Protein AF-A0A4Y8D195-F1 (afdb_monomer)

Radius of gyration: 23.07 Å; Cα contacts (8 Å, |Δi|>4): 268; chains: 1; bounding box: 56×77×53 Å

Secondary structure (DSSP, 8-state):
-----------SHHHHHHHHHHHHHHSSSS---HHHHHHHHH--GGGSPP-TTEEEEE-SS-EEEEEEEE--SSS--S-HHHHHHHHHHHTTT--EEEEEEE--SS---HHHHHHHHHHHHHHHHHHTTS--SEEEEEEEESSTT-GGGGGGGGGGGG--SS-EEEEEEETTS---EE--TTSHHHHHHHHHHIIIII---

Foldseek 3Di:
DDDDDDDDDDDPPVVVVVVVVVVVVVPPDQDDPQVLQVVLLPDDCVPAQDFPQWDWDDDPRFIEIEGEFDPQDPDDGRPLVSVLVRLLRCQERHAEYEYEQEHHLDPPDPVSVLVLLVSLLSVLVSNLSHNHSAYEYEYEAQDPVSLVSCLSVLSNVSNPDDHYFYWYDHPPDPDIGTDDPPDPSNVVSVVSNCVSPVDDD

Structure (mmCIF, N/CA/C/O backbone):
data_AF-A0A4Y8D195-F1
#
_entry.id   AF-A0A4Y8D195-F1
#
loop_
_atom_site.group_PDB
_atom_site.id
_atom_site.type_symbol
_atom_site.label_atom_id
_atom_site.label_alt_id
_atom_site.label_comp_id
_atom_site.label_asym_id
_atom_site.label_entity_id
_atom_site.label_seq_id
_atom_site.pdbx_PDB_ins_code
_atom_site.Cartn_x
_ato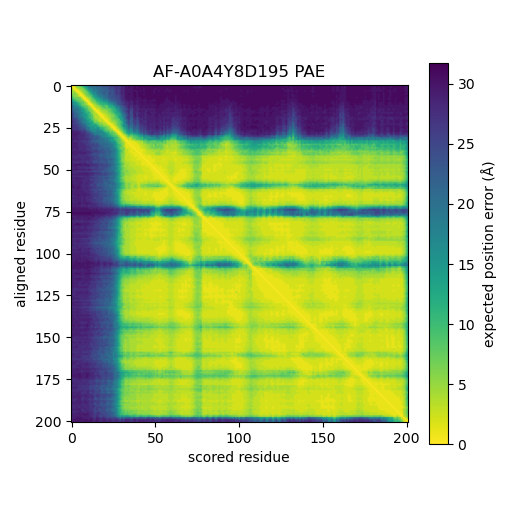m_site.Cartn_y
_atom_site.Cartn_z
_atom_site.occupancy
_atom_site.B_iso_or_equiv
_atom_site.auth_seq_id
_atom_site.auth_comp_id
_atom_site.auth_asym_id
_atom_site.auth_atom_id
_atom_site.pdbx_PDB_model_num
ATOM 1 N N . MET A 1 1 ? 36.005 -60.863 35.275 1.00 41.59 1 MET A N 1
ATOM 2 C CA . MET A 1 1 ? 35.476 -60.444 33.960 1.00 41.59 1 MET A CA 1
ATOM 3 C C . MET A 1 1 ? 34.009 -60.105 34.188 1.00 41.59 1 MET A C 1
ATOM 5 O O . MET A 1 1 ? 33.236 -61.018 34.419 1.00 41.59 1 MET A O 1
ATOM 9 N N . SER A 1 2 ? 33.728 -58.861 34.588 1.00 37.72 2 SER A N 1
ATOM 10 C CA . SER A 1 2 ? 33.242 -57.773 33.708 1.00 37.72 2 SER A CA 1
ATOM 11 C C . SER A 1 2 ? 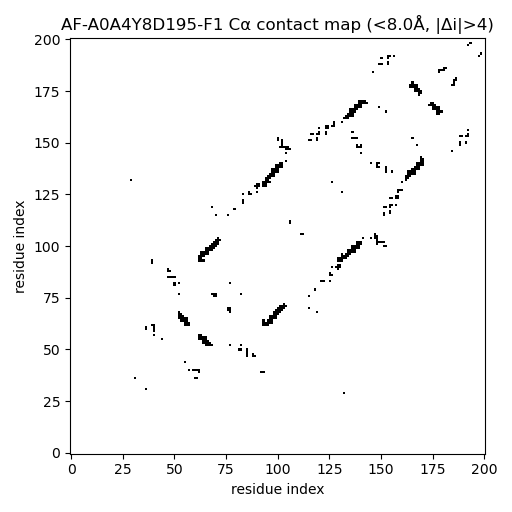31.794 -58.051 33.274 1.00 37.72 2 SER A C 1
ATOM 13 O O . SER A 1 2 ? 31.580 -58.924 32.448 1.00 37.72 2 SER A O 1
ATOM 15 N N . ASP A 1 3 ? 30.787 -57.578 34.010 1.00 33.75 3 ASP A N 1
ATOM 16 C CA . ASP A 1 3 ? 30.185 -56.224 34.022 1.00 33.75 3 ASP A CA 1
ATOM 17 C C . ASP A 1 3 ? 29.316 -55.864 32.796 1.00 33.75 3 ASP A C 1
ATOM 19 O O . ASP A 1 3 ? 29.770 -55.944 31.656 1.00 33.75 3 ASP A O 1
ATOM 23 N N . ARG A 1 4 ? 28.154 -55.264 33.133 1.00 35.88 4 ARG A N 1
ATOM 24 C CA . ARG A 1 4 ? 27.307 -54.248 32.446 1.00 35.88 4 ARG A CA 1
ATOM 25 C C . ARG A 1 4 ? 25.957 -54.760 31.919 1.00 35.88 4 ARG A C 1
ATOM 27 O O . ARG A 1 4 ? 25.892 -55.473 30.932 1.00 35.88 4 ARG A O 1
ATOM 34 N N . ASN A 1 5 ? 24.861 -54.543 32.655 1.00 35.28 5 ASN A N 1
ATOM 35 C CA . ASN A 1 5 ? 24.076 -53.297 32.804 1.00 35.28 5 ASN A CA 1
ATOM 36 C C . ASN A 1 5 ? 23.434 -52.827 31.491 1.00 35.28 5 ASN A C 1
ATOM 38 O O . ASN A 1 5 ? 24.083 -52.149 30.700 1.00 35.28 5 ASN A O 1
ATOM 42 N N . ASN A 1 6 ? 22.137 -53.106 31.329 1.00 34.66 6 ASN A N 1
ATOM 43 C CA . ASN A 1 6 ? 21.263 -52.370 30.418 1.00 34.66 6 ASN A CA 1
ATOM 44 C C . ASN A 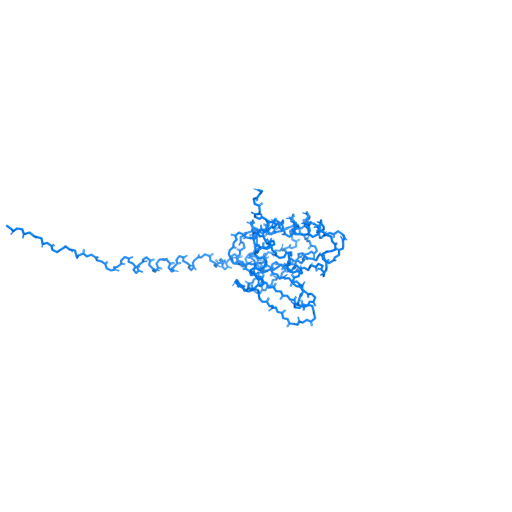1 6 ? 20.361 -51.440 31.265 1.00 34.66 6 ASN A C 1
ATOM 46 O O . ASN A 1 6 ? 19.626 -51.953 32.113 1.00 34.66 6 ASN A O 1
ATOM 50 N N . PRO A 1 7 ? 20.453 -50.105 31.126 1.00 38.91 7 PRO A N 1
ATOM 51 C CA . PRO A 1 7 ? 19.677 -49.147 31.911 1.00 38.91 7 PRO A CA 1
ATOM 52 C C . PRO A 1 7 ? 18.436 -48.626 31.160 1.00 38.91 7 PRO A C 1
ATOM 54 O O . PRO A 1 7 ? 18.472 -48.457 29.948 1.00 38.91 7 PRO A O 1
ATOM 57 N N . GLY A 1 8 ? 17.398 -48.260 31.925 1.00 31.02 8 GLY A N 1
ATOM 58 C CA . GLY A 1 8 ? 16.389 -47.240 31.573 1.00 31.02 8 GLY A CA 1
ATOM 59 C C . GLY A 1 8 ? 15.246 -47.714 30.658 1.00 31.02 8 GLY A C 1
ATOM 60 O O . GLY A 1 8 ? 15.475 -48.153 29.547 1.00 31.02 8 GLY A O 1
ATOM 61 N N . GLY A 1 9 ? 13.960 -47.650 31.010 1.00 38.31 9 GLY A N 1
ATOM 62 C CA . GLY A 1 9 ? 13.309 -46.844 32.038 1.00 38.31 9 GLY A CA 1
ATOM 63 C C . GLY A 1 9 ? 13.243 -45.364 31.649 1.00 38.31 9 GLY A C 1
ATOM 64 O O . GLY A 1 9 ? 14.123 -44.614 32.053 1.00 38.31 9 GLY A O 1
ATOM 65 N N . GLY A 1 10 ? 12.192 -44.936 30.928 1.00 36.38 10 GLY A N 1
ATOM 66 C CA . GLY A 1 10 ? 11.808 -43.515 30.881 1.00 36.38 10 GLY A CA 1
ATOM 67 C C . GLY A 1 10 ? 11.092 -42.988 29.624 1.00 36.38 10 GLY A C 1
ATOM 68 O O . GLY A 1 10 ? 11.751 -42.500 28.724 1.00 36.38 10 GLY A O 1
ATOM 69 N N . ARG A 1 11 ? 9.746 -42.971 29.674 1.00 41.00 11 ARG A N 1
ATOM 70 C CA . ARG A 1 11 ? 8.789 -41.967 29.127 1.00 41.00 11 ARG A CA 1
ATOM 71 C C . ARG A 1 11 ? 8.742 -41.654 27.605 1.00 41.00 11 ARG A C 1
ATOM 73 O O . ARG A 1 11 ? 9.585 -40.913 27.125 1.00 41.00 11 ARG A O 1
ATOM 80 N N . PRO A 1 12 ? 7.615 -41.969 26.924 1.00 43.25 12 PRO A N 1
ATOM 81 C CA . PRO A 1 12 ? 7.172 -41.276 25.703 1.00 43.25 12 PRO A CA 1
ATOM 82 C C . PRO A 1 12 ? 6.263 -40.049 25.965 1.00 43.25 12 PRO A C 1
ATOM 84 O O . PRO A 1 12 ? 5.872 -39.354 25.039 1.00 43.25 12 PRO A O 1
ATOM 87 N N . ILE A 1 13 ? 5.910 -39.748 27.220 1.00 46.84 13 ILE A N 1
ATOM 88 C CA . ILE A 1 13 ? 4.802 -38.815 27.536 1.00 46.84 13 ILE A CA 1
ATOM 89 C C . ILE A 1 13 ? 5.189 -37.324 27.383 1.00 46.84 13 ILE A C 1
ATOM 91 O O . ILE A 1 13 ? 4.319 -36.466 27.260 1.00 46.84 13 ILE A O 1
ATOM 95 N N . GLN A 1 14 ? 6.483 -36.983 27.367 1.00 46.69 14 GLN A N 1
ATOM 96 C CA . GLN A 1 14 ? 6.920 -35.577 27.334 1.00 46.69 14 GLN A CA 1
ATOM 97 C C . GLN A 1 14 ? 6.907 -34.939 25.935 1.00 46.69 14 GLN A C 1
ATOM 99 O O . GLN A 1 14 ? 6.686 -33.734 25.838 1.00 46.69 14 GLN A O 1
ATOM 104 N N . GLU A 1 15 ? 7.088 -35.708 24.858 1.00 45.38 15 GLU A N 1
ATOM 105 C CA . GLU A 1 15 ? 7.112 -35.149 23.494 1.00 45.38 15 GLU A CA 1
ATOM 106 C C . GLU A 1 15 ? 5.705 -34.855 22.955 1.00 45.38 15 GLU A C 1
ATOM 108 O O . GLU A 1 15 ? 5.500 -33.833 22.303 1.00 45.38 15 GLU A O 1
ATOM 113 N N . GLU A 1 16 ? 4.707 -35.671 23.305 1.00 48.62 16 GLU A N 1
ATOM 114 C CA . GLU A 1 16 ? 3.314 -35.451 22.892 1.00 48.62 16 GLU A CA 1
ATOM 115 C C . GLU A 1 16 ? 2.677 -34.237 23.585 1.00 48.62 16 GLU A C 1
ATOM 117 O O . GLU A 1 16 ? 1.952 -33.470 22.950 1.00 48.62 16 GLU A O 1
ATOM 122 N N . GLN A 1 17 ? 2.996 -33.997 24.863 1.00 46.84 17 GLN A N 1
ATOM 123 C CA . GLN A 1 17 ? 2.526 -32.802 25.575 1.00 46.84 17 GLN A CA 1
ATOM 124 C C . GLN A 1 17 ? 3.207 -31.521 25.079 1.00 46.84 17 GLN A C 1
ATOM 126 O O . GLN A 1 17 ? 2.548 -30.485 25.001 1.00 46.84 17 GLN A O 1
ATOM 131 N N . LEU A 1 18 ? 4.486 -31.582 24.687 1.00 46.72 18 LEU A N 1
ATOM 132 C CA . LEU A 1 18 ? 5.189 -30.439 24.099 1.00 46.72 18 LEU A CA 1
ATOM 133 C C . LEU A 1 18 ? 4.682 -30.138 22.678 1.00 46.72 18 LEU A C 1
ATOM 135 O O . LEU A 1 18 ? 4.543 -28.975 22.310 1.00 46.72 18 LEU A O 1
ATOM 139 N N . ALA A 1 19 ? 4.344 -31.165 21.892 1.00 47.53 19 ALA A N 1
ATOM 140 C CA . ALA A 1 19 ? 3.749 -31.003 20.566 1.00 47.53 19 ALA A CA 1
ATOM 141 C C . ALA A 1 19 ? 2.331 -30.406 20.632 1.00 47.53 19 ALA A C 1
ATOM 143 O O . ALA A 1 19 ? 2.007 -29.525 19.837 1.00 47.53 19 ALA A O 1
ATOM 144 N N . GLN A 1 20 ? 1.515 -30.809 21.613 1.00 50.78 20 GLN A N 1
ATOM 145 C CA . GLN A 1 20 ? 0.186 -30.226 21.830 1.00 50.78 20 GLN A CA 1
ATOM 146 C C . GLN A 1 20 ? 0.251 -28.810 22.418 1.00 50.78 20 GLN A C 1
ATOM 148 O O . GLN A 1 20 ? -0.526 -27.956 21.998 1.00 50.78 20 GLN A O 1
ATOM 153 N N . GLN A 1 21 ? 1.205 -28.506 23.310 1.00 46.81 21 GLN A N 1
ATOM 154 C CA . GLN A 1 21 ? 1.444 -27.125 23.750 1.00 46.81 21 GLN A CA 1
ATOM 155 C C . GLN A 1 21 ? 1.949 -26.245 22.607 1.00 46.81 21 GLN A C 1
ATOM 157 O O . GLN A 1 21 ? 1.479 -25.123 22.465 1.00 46.81 21 GLN A O 1
ATOM 162 N N . ASN A 1 22 ? 2.836 -26.747 21.747 1.00 46.66 22 ASN A N 1
ATOM 163 C CA . ASN A 1 22 ? 3.311 -25.989 20.592 1.00 46.66 22 ASN A CA 1
ATOM 164 C C . ASN A 1 22 ? 2.208 -25.786 19.542 1.00 46.66 22 ASN A C 1
ATOM 166 O O . ASN A 1 22 ? 2.155 -24.721 18.938 1.00 46.66 22 ASN A O 1
ATOM 170 N N . GLN A 1 23 ? 1.283 -26.734 19.362 1.00 45.50 23 GLN A N 1
ATOM 171 C CA . GLN A 1 23 ? 0.107 -26.522 18.508 1.00 45.50 23 GLN A CA 1
ATOM 172 C C . GLN A 1 23 ? -0.903 -25.544 19.133 1.00 45.50 23 GLN A C 1
ATOM 174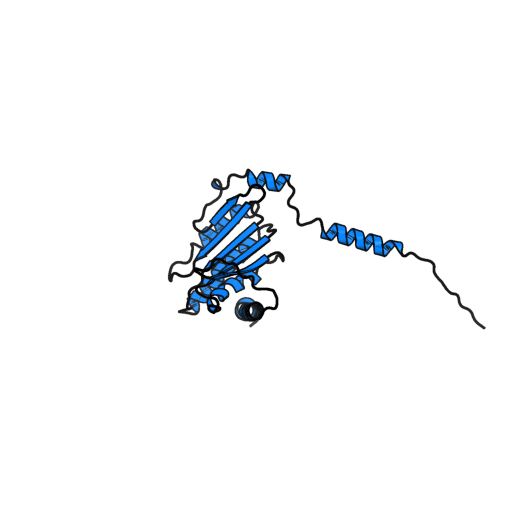 O O . GLN A 1 23 ? -1.429 -24.692 18.418 1.00 45.50 23 GLN A O 1
ATOM 179 N N . LEU A 1 24 ? -1.120 -25.570 20.456 1.00 38.22 24 LEU A N 1
ATOM 180 C CA . LEU A 1 24 ? -1.978 -24.585 21.135 1.00 38.22 24 LEU A CA 1
ATOM 181 C C . LEU A 1 24 ? -1.376 -23.169 21.132 1.00 38.22 24 LEU A C 1
ATOM 183 O O . LEU A 1 24 ? -2.108 -22.193 20.972 1.00 38.22 24 LEU A O 1
ATOM 187 N N . VAL A 1 25 ? -0.052 -23.046 21.274 1.00 38.16 25 VAL A N 1
ATOM 188 C CA . VAL A 1 25 ? 0.675 -21.762 21.265 1.00 38.16 25 VAL A CA 1
ATOM 189 C C . VAL A 1 25 ? 0.780 -21.180 19.849 1.00 38.16 25 VAL A C 1
ATOM 191 O O . VAL A 1 25 ? 0.778 -19.962 19.687 1.00 38.16 25 VAL A O 1
ATOM 194 N N . VAL A 1 26 ? 0.790 -22.014 18.802 1.00 40.44 26 VAL A N 1
ATOM 195 C CA . VAL A 1 26 ? 0.746 -21.537 17.406 1.00 40.44 26 VAL A CA 1
ATOM 196 C C . VAL A 1 26 ? -0.650 -21.023 17.016 1.00 40.44 26 VAL A C 1
ATOM 198 O O . VAL A 1 26 ? -0.754 -20.138 16.168 1.00 40.44 26 VAL A O 1
ATOM 201 N N . HIS A 1 27 ? -1.720 -21.481 17.676 1.00 36.75 27 HIS A N 1
ATOM 202 C CA . HIS A 1 27 ? -3.094 -21.063 17.368 1.00 36.75 27 HIS A CA 1
ATOM 203 C C . HIS A 1 27 ? -3.625 -19.855 18.162 1.00 36.75 27 HIS A C 1
ATOM 205 O O . HIS A 1 27 ? -4.730 -19.399 17.878 1.00 36.75 27 HIS A O 1
ATOM 211 N N . THR A 1 28 ? -2.871 -19.281 19.107 1.00 37.81 28 THR A N 1
ATOM 212 C CA . THR A 1 28 ? -3.414 -18.286 20.062 1.00 37.81 28 THR A CA 1
ATOM 213 C C . THR A 1 28 ? -2.988 -16.822 19.879 1.00 37.81 28 THR A C 1
ATOM 215 O O . THR A 1 28 ? -3.239 -16.025 20.774 1.00 37.81 28 THR A O 1
ATOM 218 N N . SER A 1 29 ? -2.441 -16.396 18.730 1.00 48.47 29 SER A N 1
ATOM 219 C CA . SER A 1 29 ? -2.006 -14.980 18.573 1.00 48.47 29 SER A CA 1
ATOM 220 C C . SER A 1 29 ? -2.562 -14.188 17.378 1.00 48.47 29 SER A C 1
ATOM 222 O O . SER A 1 29 ? -2.191 -13.024 17.189 1.00 48.47 29 SER A O 1
ATOM 224 N N . ASN A 1 30 ? -3.498 -14.741 16.600 1.00 52.06 30 ASN A N 1
ATOM 225 C CA . ASN A 1 30 ? -4.042 -14.052 15.415 1.00 52.06 30 ASN A CA 1
ATOM 226 C C . ASN A 1 30 ? -5.534 -13.704 15.475 1.00 52.06 30 ASN A C 1
ATOM 228 O O . ASN A 1 30 ? -6.034 -13.101 14.532 1.00 52.06 30 ASN A O 1
ATOM 232 N N . VAL A 1 31 ? -6.228 -14.010 16.570 1.00 55.44 31 VAL A N 1
ATOM 233 C CA . VAL A 1 31 ? -7.627 -13.607 16.744 1.00 55.44 31 VAL A CA 1
ATOM 234 C C . VAL A 1 31 ? -7.644 -12.297 17.525 1.00 55.44 31 VAL A C 1
ATOM 236 O O . VAL A 1 31 ? -7.172 -12.245 18.659 1.00 55.44 31 VAL A O 1
ATOM 239 N N . ILE A 1 32 ? -8.116 -11.223 16.893 1.00 63.22 32 ILE A N 1
ATOM 240 C CA . ILE A 1 32 ? -8.523 -10.018 17.621 1.00 63.22 32 ILE A CA 1
ATOM 241 C C . ILE A 1 32 ? -9.731 -10.434 18.459 1.00 63.22 32 ILE A C 1
ATOM 243 O O . ILE A 1 32 ? -10.640 -11.074 17.930 1.00 63.22 32 ILE A O 1
ATOM 247 N N . ASP A 1 33 ? -9.719 -10.132 19.758 1.00 75.50 33 ASP A N 1
ATOM 248 C CA . ASP A 1 33 ? -10.861 -10.416 20.628 1.00 75.50 33 ASP A CA 1
ATOM 249 C C . ASP A 1 33 ? -12.136 -9.846 19.984 1.00 75.50 33 ASP A C 1
ATOM 251 O O . ASP A 1 33 ? -12.129 -8.715 19.493 1.00 75.50 33 ASP A O 1
ATOM 255 N N . ALA A 1 34 ? -13.225 -10.616 19.964 1.00 76.50 34 ALA A N 1
ATOM 256 C CA . ALA A 1 34 ? -14.502 -10.178 19.408 1.00 76.50 34 ALA A CA 1
ATOM 257 C C . ALA A 1 34 ? -14.970 -8.845 20.024 1.00 76.50 34 ALA A C 1
ATOM 259 O O . ALA A 1 34 ? -15.620 -8.047 19.348 1.00 76.50 34 ALA A O 1
ATOM 260 N N . ALA A 1 35 ? -14.596 -8.571 21.280 1.00 77.44 35 ALA A N 1
ATOM 261 C CA . ALA A 1 35 ? -14.826 -7.279 21.918 1.00 77.44 35 ALA A CA 1
ATOM 262 C C . ALA A 1 35 ? -14.057 -6.131 21.236 1.00 77.44 35 ALA A C 1
ATOM 264 O O . ALA A 1 35 ? -14.637 -5.077 20.989 1.00 77.44 35 ALA A O 1
ATOM 265 N N . VAL A 1 36 ? -12.787 -6.351 20.878 1.00 81.31 36 VAL A N 1
ATOM 266 C CA . VAL A 1 36 ? -11.944 -5.364 20.183 1.00 81.31 36 VAL A CA 1
ATOM 267 C C . VAL A 1 36 ? -12.424 -5.155 18.747 1.00 81.31 36 VAL A C 1
ATOM 269 O O . VAL A 1 36 ? -12.491 -4.018 18.296 1.00 81.31 36 VAL A O 1
ATOM 272 N N . VAL A 1 37 ? -12.823 -6.218 18.037 1.00 80.50 37 VAL A N 1
ATOM 273 C CA . VAL A 1 37 ? -13.419 -6.083 16.692 1.00 80.50 37 VAL A CA 1
ATOM 274 C C . VAL A 1 37 ? -14.663 -5.198 16.749 1.00 80.50 37 VAL A C 1
ATOM 276 O O . VAL A 1 37 ? -14.802 -4.273 15.953 1.00 80.50 37 VAL A O 1
ATOM 279 N N . ARG A 1 38 ? -15.540 -5.432 17.729 1.00 82.88 38 ARG A N 1
ATOM 280 C CA . ARG A 1 38 ? -16.758 -4.639 17.901 1.00 82.88 38 ARG A CA 1
ATOM 281 C C . ARG A 1 38 ? -16.469 -3.177 18.248 1.00 82.88 38 ARG A C 1
ATOM 283 O O . ARG A 1 38 ? -17.098 -2.296 17.679 1.00 82.88 38 ARG A O 1
ATOM 290 N N . GLU A 1 39 ? -15.498 -2.916 19.121 1.00 85.88 39 GLU A N 1
ATOM 291 C CA . GLU A 1 39 ? -15.069 -1.550 19.448 1.00 85.88 39 GLU A CA 1
ATOM 292 C C . GLU A 1 39 ? -14.558 -0.800 18.208 1.00 85.88 39 GLU A C 1
ATOM 294 O O . GLU A 1 39 ? -14.917 0.354 17.988 1.00 85.88 39 GLU A O 1
ATOM 299 N N . VAL A 1 40 ? -13.775 -1.467 17.356 1.00 87.56 40 VAL A N 1
ATOM 300 C CA . VAL A 1 40 ? -13.265 -0.887 16.104 1.00 87.56 40 VAL A CA 1
ATOM 301 C C . VAL A 1 40 ? -14.394 -0.643 15.094 1.00 87.56 40 VAL A C 1
ATOM 303 O O . VAL A 1 40 ? -14.400 0.386 14.415 1.00 87.56 40 VAL A O 1
ATOM 306 N N . LEU A 1 41 ? -15.372 -1.550 15.001 1.00 90.31 41 LEU A N 1
ATOM 307 C CA . LEU A 1 41 ? -16.550 -1.383 14.142 1.00 90.31 41 LEU A CA 1
ATOM 308 C C . LEU A 1 41 ? -17.403 -0.181 14.571 1.00 90.31 41 LEU A C 1
ATOM 310 O O . LEU A 1 41 ? -17.825 0.601 13.714 1.00 90.31 41 LEU A O 1
ATOM 314 N N . ASP A 1 42 ? -17.580 0.015 15.877 1.00 91.50 42 ASP A N 1
ATOM 315 C CA . ASP A 1 42 ? -18.346 1.127 16.450 1.00 91.50 42 ASP A CA 1
ATOM 316 C C . ASP A 1 42 ? -17.553 2.454 16.475 1.00 91.50 42 ASP A C 1
ATOM 318 O O . ASP A 1 42 ? -18.135 3.523 16.670 1.00 91.50 42 ASP A O 1
ATOM 322 N N . PHE A 1 43 ? -16.235 2.421 16.236 1.00 93.38 43 PHE A N 1
ATOM 323 C CA . PHE A 1 43 ? -15.376 3.605 16.272 1.00 93.38 43 PHE A CA 1
ATOM 324 C C . PHE A 1 43 ? -15.736 4.628 15.180 1.00 93.38 43 PHE A C 1
ATOM 326 O O . PHE A 1 43 ? -15.831 4.299 13.991 1.00 93.38 43 PHE A O 1
ATOM 333 N N . ASP A 1 44 ? -15.879 5.899 15.558 1.00 94.44 44 ASP A N 1
ATOM 334 C CA . ASP A 1 44 ? -16.112 6.996 14.617 1.00 94.44 44 ASP A CA 1
ATOM 335 C C . ASP A 1 44 ? -14.793 7.519 14.024 1.00 94.44 44 ASP A C 1
ATOM 337 O O . ASP A 1 44 ? -14.116 8.382 14.589 1.00 94.44 44 ASP A O 1
ATOM 341 N N . PHE A 1 45 ? -14.439 7.015 12.838 1.00 94.62 45 PHE A N 1
ATOM 342 C CA . PHE A 1 45 ? -13.222 7.405 12.121 1.00 94.62 45 PHE A CA 1
ATOM 343 C C . PHE A 1 45 ? -13.224 8.857 11.633 1.00 94.62 45 PHE A C 1
ATOM 345 O O . PHE A 1 45 ? -12.150 9.373 11.333 1.00 94.62 45 PHE A O 1
ATOM 352 N N . SER A 1 46 ? -14.375 9.543 11.599 1.00 93.94 46 SER A N 1
ATOM 353 C CA . SER A 1 46 ? -14.431 10.964 11.222 1.00 93.94 46 SER A CA 1
ATOM 354 C C . SER A 1 46 ? -13.746 11.878 12.245 1.00 93.94 46 SER A C 1
ATOM 356 O O . SER A 1 46 ? -13.370 13.005 11.923 1.00 93.94 46 SER A O 1
ATOM 358 N N . THR A 1 47 ? -13.521 11.367 13.460 1.00 95.19 47 THR A N 1
ATOM 359 C CA . THR A 1 47 ? -12.796 12.056 14.534 1.00 95.19 47 THR A CA 1
ATOM 360 C C . THR A 1 47 ? -11.279 12.091 14.323 1.00 95.19 47 THR A C 1
ATOM 362 O O . THR A 1 47 ? -10.593 12.898 14.952 1.00 95.19 47 THR A O 1
ATOM 365 N N . LEU A 1 48 ? -10.743 11.240 13.441 1.00 96.19 48 LEU A N 1
ATOM 366 C CA . LEU A 1 48 ? -9.318 11.183 13.118 1.00 96.19 48 LEU A CA 1
ATOM 367 C C . LEU A 1 48 ? -8.980 12.101 11.943 1.00 96.19 48 LEU A C 1
ATOM 369 O O . LEU A 1 48 ? -9.848 12.485 11.152 1.00 96.19 48 LEU A O 1
ATOM 373 N N . ARG A 1 49 ? -7.694 12.440 11.785 1.00 95.75 49 ARG A N 1
ATOM 374 C CA . ARG A 1 49 ? -7.248 13.221 10.626 1.00 95.75 49 ARG A CA 1
ATOM 375 C C . ARG A 1 49 ? -7.528 12.458 9.332 1.00 95.75 49 ARG A C 1
ATOM 377 O O . ARG A 1 49 ? -7.097 11.319 9.152 1.00 95.75 49 ARG A O 1
ATOM 384 N N . GLN A 1 50 ? -8.237 13.116 8.423 1.00 95.00 50 GLN A N 1
ATOM 385 C CA . GLN A 1 50 ? -8.568 12.581 7.106 1.00 95.00 50 GLN A CA 1
ATOM 386 C C . GLN A 1 50 ? -7.463 12.904 6.099 1.00 95.00 50 GLN A C 1
ATOM 388 O O . GLN A 1 50 ? -6.799 13.940 6.196 1.00 95.00 50 GLN A O 1
ATOM 393 N N . HIS A 1 51 ? -7.288 12.035 5.106 1.00 94.88 51 HIS A N 1
ATOM 394 C CA . HIS A 1 51 ? -6.386 12.277 3.986 1.00 94.88 51 HIS A CA 1
ATOM 395 C C . HIS A 1 51 ? -7.021 11.753 2.688 1.00 94.88 51 HIS A C 1
ATOM 397 O O . HIS A 1 51 ? -7.574 10.660 2.723 1.00 94.88 51 HIS A O 1
ATOM 403 N N . PRO A 1 52 ? -6.916 12.457 1.542 1.00 92.81 52 PRO A N 1
ATOM 404 C CA . PRO A 1 52 ? -7.582 12.049 0.295 1.00 92.81 52 PRO A CA 1
ATOM 405 C C . PRO A 1 52 ? -7.220 10.651 -0.217 1.00 92.81 52 PRO A C 1
ATOM 407 O O . PRO A 1 52 ? -8.013 10.023 -0.899 1.00 92.81 52 PRO A O 1
ATOM 410 N N . VAL A 1 53 ? -6.021 10.172 0.117 1.00 93.81 53 VAL A N 1
ATOM 411 C CA . VAL A 1 53 ? -5.548 8.829 -0.264 1.00 93.81 53 VAL A CA 1
ATOM 412 C C . VAL A 1 53 ? -5.926 7.731 0.732 1.00 93.81 53 VAL A C 1
ATOM 414 O O . VAL A 1 53 ? -5.526 6.588 0.550 1.00 93.81 53 VAL A O 1
ATOM 417 N N . LEU A 1 54 ? -6.596 8.083 1.832 1.00 95.69 54 LEU A N 1
ATOM 418 C CA . LEU A 1 54 ? -7.013 7.146 2.867 1.00 95.69 54 LEU A CA 1
ATOM 419 C C . LEU A 1 54 ? -8.522 6.974 2.805 1.00 95.69 54 LEU A C 1
ATOM 421 O O . LEU A 1 54 ? -9.267 7.946 2.886 1.00 95.69 54 LEU A O 1
ATOM 425 N N . THR A 1 55 ? -8.960 5.726 2.726 1.00 97.25 55 THR A N 1
ATOM 426 C CA . THR A 1 55 ? -10.369 5.356 2.849 1.00 97.25 55 THR A CA 1
ATOM 427 C C . THR A 1 55 ? -10.506 4.276 3.911 1.00 97.25 55 THR A C 1
ATOM 429 O O . THR A 1 55 ? -9.652 3.398 4.022 1.00 97.25 55 THR A O 1
ATOM 432 N N . ILE A 1 56 ? -11.565 4.350 4.715 1.00 97.19 56 ILE A N 1
ATOM 433 C CA . ILE A 1 56 ? -11.915 3.303 5.674 1.00 97.19 56 ILE A CA 1
ATOM 434 C C . ILE A 1 56 ? -13.138 2.569 5.145 1.00 97.19 56 ILE A C 1
ATOM 436 O O . ILE A 1 56 ? -14.201 3.168 4.986 1.00 97.19 56 ILE A O 1
ATOM 440 N N . GLU A 1 57 ? -12.990 1.272 4.912 1.00 95.19 57 GLU A N 1
ATOM 441 C CA . GLU A 1 57 ? -14.094 0.381 4.586 1.00 95.19 57 GLU A CA 1
ATOM 442 C C . GLU A 1 57 ? -14.466 -0.441 5.817 1.00 95.19 57 GLU A C 1
ATOM 444 O O . GLU A 1 57 ? -13.609 -1.050 6.463 1.00 95.19 57 GLU A O 1
ATOM 449 N N . LYS A 1 58 ? -15.759 -0.451 6.144 1.00 92.06 58 LYS A N 1
ATOM 450 C CA . LYS A 1 58 ? -16.324 -1.276 7.212 1.00 92.06 58 LYS A CA 1
ATOM 451 C C . LYS A 1 58 ? -17.211 -2.350 6.597 1.00 92.06 58 LYS A C 1
ATOM 453 O O . LYS A 1 58 ? -18.118 -2.026 5.831 1.00 92.06 58 LYS A O 1
ATOM 458 N N . THR A 1 59 ? -16.962 -3.601 6.955 1.00 86.12 59 THR A N 1
ATOM 459 C CA . THR A 1 59 ? -17.896 -4.718 6.765 1.00 86.12 59 THR A CA 1
ATOM 460 C C . THR A 1 59 ? -18.542 -5.063 8.106 1.00 86.12 59 THR A C 1
ATOM 462 O O . THR A 1 59 ? -18.244 -4.439 9.123 1.00 86.12 59 THR A O 1
ATOM 465 N N . ASP A 1 60 ? -19.427 -6.060 8.129 1.00 81.62 60 ASP A N 1
ATOM 466 C CA . ASP A 1 60 ? -20.080 -6.505 9.368 1.00 81.62 60 ASP A CA 1
ATOM 467 C C . ASP A 1 60 ? -19.087 -7.079 10.401 1.00 81.62 60 ASP A C 1
ATOM 469 O O . ASP A 1 60 ? -19.399 -7.165 11.589 1.00 81.62 60 ASP A O 1
ATOM 473 N N . ASP A 1 61 ? -17.896 -7.482 9.957 1.00 85.75 61 ASP A N 1
ATOM 474 C CA . ASP A 1 61 ? -16.911 -8.234 10.734 1.00 85.75 61 ASP A CA 1
ATOM 475 C C . ASP A 1 61 ? -15.476 -7.686 10.658 1.00 85.75 61 ASP A C 1
ATOM 477 O O . ASP A 1 61 ? -14.600 -8.172 11.377 1.00 85.75 61 ASP A O 1
ATOM 481 N N . ASN A 1 62 ? -15.212 -6.683 9.816 1.00 86.69 62 ASN A N 1
ATOM 482 C CA . ASN A 1 62 ? -13.872 -6.154 9.595 1.00 86.69 62 ASN A CA 1
ATOM 483 C C . ASN A 1 62 ? -13.877 -4.642 9.352 1.00 86.69 62 ASN A C 1
ATOM 485 O O . ASN A 1 62 ? -14.826 -4.061 8.825 1.00 86.69 62 ASN A O 1
ATOM 489 N N . VAL A 1 63 ? -12.754 -4.014 9.686 1.00 93.81 63 VAL A N 1
ATOM 490 C CA . VAL A 1 63 ? -12.439 -2.650 9.269 1.00 93.81 63 VAL A CA 1
ATOM 491 C C . VAL A 1 63 ? -11.108 -2.681 8.542 1.00 93.81 63 VAL A C 1
ATOM 493 O O . VAL A 1 63 ? -10.080 -3.029 9.126 1.00 93.81 63 VAL A O 1
ATOM 496 N N . GLN A 1 64 ? -11.132 -2.301 7.270 1.00 95.69 64 GLN A N 1
ATOM 497 C CA . GLN A 1 64 ? -9.957 -2.251 6.414 1.00 95.69 64 GLN A CA 1
ATOM 498 C C . GLN A 1 64 ? -9.641 -0.800 6.060 1.00 95.69 64 GLN A C 1
ATOM 500 O O . GLN A 1 64 ? -10.502 -0.043 5.613 1.00 95.69 64 GLN A O 1
ATOM 505 N N . MET A 1 65 ? -8.382 -0.412 6.242 1.00 97.81 65 MET A N 1
ATOM 506 C CA . MET A 1 65 ? -7.868 0.835 5.685 1.00 97.81 65 MET A CA 1
ATOM 507 C C . MET A 1 65 ? -7.369 0.589 4.264 1.00 97.81 65 MET A C 1
ATOM 509 O O . MET A 1 65 ? -6.551 -0.300 4.038 1.00 97.81 65 MET A O 1
ATOM 513 N N . ILE A 1 66 ? -7.800 1.424 3.328 1.00 98.06 66 ILE A N 1
ATOM 514 C CA . ILE A 1 66 ? -7.281 1.480 1.965 1.00 98.06 66 ILE A CA 1
ATOM 515 C C . ILE A 1 66 ? -6.383 2.708 1.830 1.00 98.06 66 ILE A C 1
ATOM 517 O O . ILE A 1 66 ? -6.774 3.811 2.215 1.00 98.06 66 ILE A O 1
ATOM 521 N N . ILE A 1 67 ? -5.182 2.504 1.290 1.00 97.56 67 ILE A N 1
ATOM 522 C CA . ILE A 1 67 ? -4.208 3.551 0.974 1.00 97.56 67 ILE A CA 1
ATOM 523 C C . ILE A 1 67 ? -3.972 3.543 -0.535 1.00 97.56 67 ILE A C 1
ATOM 525 O O . ILE A 1 67 ? -3.437 2.566 -1.053 1.00 97.56 67 ILE A O 1
ATOM 529 N N . ASP A 1 68 ? -4.331 4.624 -1.221 1.00 95.94 68 ASP A N 1
ATOM 530 C CA . ASP A 1 68 ? -4.194 4.743 -2.676 1.00 95.94 68 ASP A CA 1
ATOM 531 C C . ASP A 1 68 ? -3.036 5.675 -3.069 1.00 95.94 68 ASP A C 1
ATOM 533 O O . ASP A 1 68 ? -3.108 6.901 -2.954 1.00 95.94 68 ASP A O 1
ATOM 537 N N . LEU A 1 69 ? -1.907 5.090 -3.465 1.00 93.94 69 LEU A N 1
ATOM 538 C CA . LEU A 1 69 ? -0.692 5.826 -3.792 1.00 93.94 69 LEU A CA 1
ATOM 539 C C . LEU A 1 69 ? -0.519 5.965 -5.308 1.00 93.94 69 LEU A C 1
ATOM 541 O O . LEU A 1 69 ? 0.197 5.180 -5.933 1.00 93.94 69 LEU A O 1
ATOM 545 N N . ASP A 1 70 ? -1.104 7.023 -5.866 1.00 91.19 70 ASP A N 1
ATOM 546 C CA . ASP A 1 70 ? -0.915 7.416 -7.264 1.00 91.19 70 ASP A CA 1
ATOM 547 C C . ASP A 1 70 ? 0.390 8.217 -7.460 1.00 91.19 70 ASP A C 1
ATOM 549 O O . ASP A 1 70 ? 0.582 9.316 -6.922 1.00 91.19 70 ASP A O 1
ATOM 553 N N . PHE A 1 71 ? 1.311 7.654 -8.246 1.00 87.75 71 PHE A N 1
ATOM 554 C CA . PHE A 1 71 ? 2.554 8.289 -8.683 1.00 87.75 71 PHE A CA 1
ATOM 555 C C . PHE A 1 71 ? 2.649 8.451 -10.210 1.00 87.75 71 PHE A C 1
ATOM 557 O O . PHE A 1 71 ? 3.755 8.614 -10.742 1.00 87.75 71 PHE A O 1
ATOM 564 N N . THR A 1 72 ? 1.528 8.417 -10.930 1.00 83.44 72 THR A N 1
ATOM 565 C CA . THR A 1 72 ? 1.478 8.617 -12.388 1.00 83.44 72 THR A CA 1
ATOM 566 C C . THR A 1 72 ? 1.887 10.038 -12.785 1.00 83.44 72 THR A C 1
ATOM 568 O O . THR A 1 72 ? 2.583 10.228 -13.786 1.00 83.44 72 THR A O 1
ATOM 571 N N . GLN A 1 73 ? 1.547 11.039 -11.966 1.00 74.06 73 GLN A N 1
ATOM 572 C CA . GLN A 1 73 ? 1.801 12.457 -12.243 1.00 74.06 73 GLN A CA 1
ATOM 573 C C . GLN A 1 73 ? 3.217 12.921 -11.859 1.00 74.06 73 GLN A C 1
ATOM 575 O O . GLN A 1 73 ? 3.834 12.423 -10.912 1.00 74.06 73 GLN A O 1
ATOM 580 N N . ALA A 1 74 ? 3.748 13.897 -12.607 1.00 60.69 74 ALA A N 1
ATOM 581 C CA . ALA A 1 74 ? 5.119 14.403 -12.459 1.00 60.69 74 ALA A CA 1
ATOM 582 C C . ALA A 1 74 ? 5.350 15.229 -11.175 1.00 60.69 74 ALA A C 1
ATOM 584 O O . ALA A 1 74 ? 6.410 15.090 -10.573 1.00 60.69 74 ALA A O 1
ATOM 585 N N . GLU A 1 75 ? 4.373 16.021 -10.714 1.00 61.91 75 GLU A N 1
ATOM 586 C CA . GLU A 1 75 ? 4.418 16.755 -9.437 1.00 61.91 75 GLU A CA 1
ATOM 587 C C . GLU A 1 75 ? 3.013 17.113 -8.899 1.00 61.91 75 GLU A C 1
ATOM 589 O O . GLU A 1 75 ? 2.093 17.287 -9.700 1.00 61.91 75 GLU A O 1
ATOM 594 N N . PRO A 1 76 ? 2.866 17.349 -7.576 1.00 55.28 76 PRO A N 1
ATOM 595 C CA . PRO A 1 76 ? 3.665 16.786 -6.497 1.00 55.28 76 PRO A CA 1
ATOM 596 C C . PRO A 1 76 ? 3.111 15.411 -6.103 1.00 55.28 76 PRO A C 1
ATOM 598 O O . PRO A 1 76 ? 1.924 15.128 -6.242 1.00 55.28 76 PRO A O 1
ATOM 601 N N . ALA A 1 77 ? 3.993 14.568 -5.566 1.00 58.47 77 ALA A N 1
ATOM 602 C CA . ALA A 1 77 ? 3.607 13.329 -4.901 1.00 58.47 77 ALA A CA 1
ATOM 603 C C . ALA A 1 77 ? 2.473 13.578 -3.880 1.00 58.47 77 ALA A C 1
ATOM 605 O O . ALA A 1 77 ? 2.408 14.683 -3.322 1.00 58.47 77 ALA A O 1
ATOM 606 N N . PRO A 1 78 ? 1.632 12.567 -3.575 1.00 61.53 78 PRO A N 1
ATOM 607 C CA . PRO A 1 78 ? 0.641 12.663 -2.505 1.00 61.53 78 PRO A CA 1
ATOM 608 C C . PRO A 1 78 ? 1.303 13.265 -1.271 1.00 61.53 78 PRO A C 1
ATOM 610 O O . PRO A 1 78 ? 2.439 12.893 -0.975 1.00 61.53 78 PRO A O 1
ATOM 613 N N . GLY A 1 79 ? 0.639 14.230 -0.622 1.00 81.75 79 GLY A N 1
ATOM 614 C CA . GLY A 1 79 ? 1.174 15.055 0.465 1.00 81.75 79 GLY A CA 1
ATOM 615 C C . GLY A 1 79 ? 1.743 14.218 1.608 1.00 81.75 79 GLY A C 1
ATOM 616 O O . GLY A 1 79 ? 1.108 14.047 2.643 1.00 81.75 79 GLY A O 1
ATOM 617 N N . ILE A 1 80 ? 2.956 13.695 1.421 1.00 89.38 80 ILE A N 1
ATOM 618 C CA . ILE A 1 80 ? 3.413 12.496 2.122 1.00 89.38 80 ILE A CA 1
ATOM 619 C C . ILE A 1 80 ? 3.544 12.783 3.609 1.00 89.38 80 ILE A C 1
ATOM 621 O O . ILE A 1 80 ? 3.131 11.978 4.427 1.00 89.38 80 ILE A O 1
ATOM 625 N N . GLY A 1 81 ? 4.004 13.980 3.979 1.00 91.69 81 GLY A N 1
ATOM 626 C CA . GLY A 1 81 ? 4.052 14.409 5.374 1.00 91.69 81 GLY A CA 1
ATOM 627 C C . GLY A 1 81 ? 2.677 14.407 6.049 1.00 91.69 81 GLY A C 1
ATOM 628 O O . GLY A 1 81 ? 2.558 13.907 7.166 1.00 91.69 81 GLY A O 1
ATOM 629 N N . ALA A 1 82 ? 1.642 14.909 5.368 1.00 93.31 82 ALA A N 1
ATOM 630 C CA . ALA A 1 82 ? 0.271 14.905 5.877 1.00 93.31 82 ALA A CA 1
ATOM 631 C C . ALA A 1 82 ? -0.304 13.482 5.938 1.00 93.31 82 ALA A C 1
ATOM 633 O O . ALA A 1 82 ? -0.944 13.131 6.926 1.00 93.31 82 ALA A O 1
ATOM 634 N N . LEU A 1 83 ? -0.007 12.638 4.943 1.00 95.31 83 LEU A N 1
ATOM 635 C CA . LEU A 1 83 ? -0.380 11.223 4.946 1.00 95.31 83 LEU A CA 1
ATOM 636 C C . LEU A 1 83 ? 0.235 10.472 6.132 1.00 95.31 83 LEU A C 1
ATOM 638 O O . LEU A 1 83 ? -0.479 9.810 6.875 1.00 95.31 83 LEU A O 1
ATOM 642 N N . LEU A 1 84 ? 1.551 10.582 6.338 1.00 95.75 84 LEU A N 1
ATOM 643 C CA . LEU A 1 84 ? 2.243 9.897 7.436 1.00 95.75 84 LEU A CA 1
ATOM 644 C C . LEU A 1 84 ? 1.700 10.345 8.797 1.00 95.75 84 LEU A C 1
ATOM 646 O O . LEU A 1 84 ? 1.554 9.534 9.707 1.00 95.75 84 LEU A O 1
ATOM 650 N N . GLN A 1 85 ? 1.384 11.633 8.924 1.00 95.19 85 GLN A N 1
ATOM 651 C CA . GLN A 1 85 ? 0.740 12.188 10.105 1.00 95.19 85 GLN A CA 1
ATOM 652 C C . GLN A 1 85 ? -0.666 11.628 10.325 1.00 95.19 85 GLN A C 1
ATOM 654 O O . GLN A 1 85 ? -0.969 11.245 11.450 1.00 95.19 85 GLN A O 1
ATOM 659 N N . ALA A 1 86 ? -1.492 11.565 9.277 1.00 96.19 86 ALA A N 1
ATOM 660 C CA . ALA A 1 86 ? -2.822 10.976 9.351 1.00 96.19 86 ALA A CA 1
ATOM 661 C C . ALA A 1 86 ? -2.731 9.502 9.755 1.00 96.19 86 ALA A C 1
ATOM 663 O O . ALA A 1 86 ? -3.335 9.128 10.748 1.00 96.19 86 ALA A O 1
ATOM 664 N N . LEU A 1 87 ? -1.898 8.697 9.081 1.00 97.12 87 LEU A N 1
ATOM 665 C CA . LEU A 1 87 ? -1.704 7.271 9.373 1.00 97.12 87 LEU A CA 1
ATOM 666 C C . LEU A 1 87 ? -1.404 6.998 10.850 1.00 97.12 87 LEU A C 1
ATOM 668 O O . LEU A 1 87 ? -1.968 6.073 11.428 1.00 97.12 87 LEU A O 1
ATOM 672 N N . MET A 1 88 ? -0.555 7.807 11.485 1.00 96.75 88 MET A N 1
ATOM 673 C CA . MET A 1 88 ? -0.221 7.619 12.900 1.00 96.75 88 MET A CA 1
ATOM 674 C C . MET A 1 88 ? -1.444 7.672 13.833 1.00 96.75 88 MET A C 1
ATOM 676 O O . MET A 1 88 ? -1.426 6.985 14.852 1.00 96.75 88 MET A O 1
ATOM 680 N N . ASP A 1 89 ? -2.506 8.406 13.485 1.00 96.38 89 ASP A N 1
ATOM 681 C CA . ASP A 1 89 ? -3.738 8.471 14.289 1.00 96.38 89 ASP A CA 1
ATOM 682 C C . ASP A 1 89 ? -4.524 7.150 14.270 1.00 96.38 89 ASP A C 1
ATOM 684 O O . ASP A 1 89 ? -5.255 6.845 15.209 1.00 96.38 89 ASP A O 1
ATOM 688 N N . TYR A 1 90 ? -4.347 6.338 13.225 1.00 96.62 90 TYR A N 1
ATOM 689 C CA . TYR A 1 90 ? -5.051 5.066 13.044 1.00 96.62 90 TYR A CA 1
ATOM 690 C C . TYR A 1 90 ? -4.280 3.874 13.624 1.00 96.62 90 TYR A C 1
ATOM 692 O O . TYR A 1 90 ? -4.833 2.777 13.711 1.00 96.62 90 TYR A O 1
ATOM 700 N N . ALA A 1 91 ? -3.018 4.062 14.028 1.00 94.69 91 ALA A N 1
ATOM 701 C CA . ALA A 1 91 ? -2.081 2.974 14.319 1.00 94.69 91 ALA A CA 1
ATOM 702 C C . ALA A 1 91 ? -2.544 1.995 15.412 1.00 94.69 91 ALA A C 1
ATOM 704 O O . ALA A 1 91 ? -2.183 0.818 15.382 1.00 94.69 91 ALA A O 1
ATOM 705 N N . ALA A 1 92 ? -3.331 2.480 16.376 1.00 92.19 92 ALA A N 1
ATOM 706 C CA . ALA A 1 92 ? -3.858 1.678 17.480 1.00 92.19 92 ALA A CA 1
ATOM 707 C C . ALA A 1 92 ? -5.202 0.991 17.167 1.00 92.19 92 ALA A C 1
ATOM 709 O O . ALA A 1 92 ? -5.623 0.120 17.923 1.00 92.19 92 ALA A O 1
ATOM 710 N N . ILE A 1 93 ? -5.879 1.396 16.088 1.00 93.19 93 ILE A N 1
ATOM 711 C CA . ILE A 1 93 ? -7.273 1.029 15.794 1.00 93.19 93 ILE A CA 1
ATOM 712 C C . ILE A 1 93 ? -7.353 0.119 14.563 1.00 93.19 93 ILE A C 1
ATOM 714 O O . ILE A 1 93 ? -8.185 -0.781 14.511 1.00 93.19 93 ILE A O 1
ATOM 718 N N . ILE A 1 94 ? -6.488 0.336 13.570 1.00 94.81 94 ILE A N 1
ATOM 719 C CA . ILE A 1 94 ? -6.501 -0.404 12.307 1.00 94.81 94 ILE A CA 1
ATOM 720 C C . ILE A 1 94 ? -5.582 -1.623 12.369 1.00 94.81 94 ILE A C 1
ATOM 722 O O . ILE A 1 94 ? -4.403 -1.528 12.718 1.00 94.81 94 ILE A O 1
ATOM 726 N N . TYR A 1 95 ? -6.131 -2.765 11.951 1.00 94.19 95 TYR A N 1
ATOM 727 C CA . TYR A 1 95 ? -5.455 -4.063 11.954 1.00 94.19 95 TYR A CA 1
ATOM 728 C C . TYR A 1 95 ? -5.314 -4.691 10.559 1.00 94.19 95 TYR A C 1
ATOM 730 O O . TYR A 1 95 ? -4.495 -5.598 10.393 1.00 94.19 95 TYR A O 1
ATOM 738 N N . ASP A 1 96 ? -6.075 -4.224 9.569 1.00 95.50 96 ASP A N 1
ATOM 739 C CA . ASP A 1 96 ? -6.026 -4.693 8.182 1.00 95.50 96 ASP A CA 1
ATOM 740 C C . ASP A 1 96 ? -5.859 -3.504 7.229 1.00 95.50 96 ASP A C 1
ATOM 742 O O . ASP A 1 96 ? -6.558 -2.493 7.343 1.00 95.50 96 ASP A O 1
ATOM 746 N N . VAL A 1 97 ? -4.899 -3.614 6.312 1.00 97.50 97 VAL A N 1
ATOM 747 C CA . VAL A 1 97 ? -4.533 -2.541 5.382 1.00 97.50 97 VAL A CA 1
ATOM 748 C C . VAL A 1 97 ? -4.402 -3.091 3.967 1.00 97.50 97 VAL A C 1
ATOM 750 O O . VAL A 1 97 ? -3.692 -4.065 3.728 1.00 97.50 97 VAL A O 1
ATOM 753 N N . LYS A 1 98 ? -5.008 -2.411 3.001 1.00 98.12 98 LYS A N 1
ATOM 754 C CA . LYS A 1 98 ? -4.788 -2.624 1.571 1.00 98.12 98 LYS A CA 1
ATOM 755 C C . LYS A 1 98 ? -4.112 -1.390 0.983 1.00 98.12 98 LYS A C 1
ATOM 757 O O . LYS A 1 98 ? -4.528 -0.268 1.252 1.00 98.12 98 LYS A O 1
ATOM 762 N N . ILE A 1 99 ? -3.050 -1.589 0.214 1.00 98.19 99 ILE A N 1
ATOM 763 C CA . ILE A 1 99 ? -2.236 -0.519 -0.364 1.00 98.19 99 ILE A CA 1
ATOM 764 C C . ILE A 1 99 ? -2.237 -0.693 -1.872 1.00 98.19 99 ILE A C 1
ATOM 766 O O . ILE A 1 99 ? -1.676 -1.670 -2.366 1.00 98.19 99 ILE A O 1
ATOM 770 N N . PHE A 1 100 ? -2.814 0.265 -2.583 1.00 97.44 100 PHE A N 1
ATOM 771 C CA . PHE A 1 100 ? -2.675 0.383 -4.026 1.00 97.44 100 PHE A CA 1
ATOM 772 C C . PHE A 1 100 ? -1.489 1.287 -4.346 1.00 97.44 100 PHE A C 1
ATOM 774 O O . PHE A 1 100 ? -1.257 2.300 -3.682 1.00 97.44 100 PHE A O 1
ATOM 781 N N . ILE A 1 101 ? -0.683 0.879 -5.322 1.00 95.69 101 ILE A N 1
ATOM 782 C CA . ILE A 1 101 ? 0.480 1.630 -5.787 1.00 95.69 101 ILE A CA 1
ATOM 783 C C . ILE A 1 101 ? 0.400 1.718 -7.304 1.00 95.69 101 ILE A C 1
ATOM 785 O O . ILE A 1 101 ? 0.648 0.730 -7.998 1.00 95.69 101 ILE A O 1
ATOM 789 N N . GLU A 1 102 ? 0.119 2.911 -7.813 1.00 92.25 102 GLU A N 1
ATOM 790 C CA . GLU A 1 102 ? 0.126 3.183 -9.245 1.00 92.25 102 GLU A CA 1
ATOM 791 C C . GLU A 1 102 ? 1.431 3.886 -9.625 1.00 92.25 102 GLU A C 1
ATOM 793 O O . GLU A 1 102 ? 1.743 4.997 -9.188 1.00 92.25 102 GLU A O 1
ATOM 798 N N . GLY A 1 103 ? 2.264 3.182 -10.389 1.00 86.81 103 GLY A N 1
ATOM 799 C CA . GLY A 1 103 ? 3.552 3.685 -10.855 1.00 86.81 103 GLY A CA 1
ATOM 800 C C . GLY A 1 103 ? 3.457 4.306 -12.249 1.00 86.81 103 GLY A C 1
ATOM 801 O O . GLY A 1 103 ? 2.581 3.943 -13.032 1.00 86.81 103 GLY A O 1
ATOM 802 N N . PRO A 1 104 ? 4.400 5.187 -12.629 1.00 83.19 104 PRO A N 1
ATOM 803 C CA . PRO A 1 104 ? 4.472 5.661 -14.006 1.00 83.19 104 PRO A CA 1
ATOM 804 C C . PRO A 1 104 ? 4.765 4.495 -14.962 1.00 83.19 104 PRO A C 1
ATOM 806 O O . PRO A 1 104 ? 5.587 3.627 -14.656 1.00 83.19 104 PRO A O 1
ATOM 809 N N . LYS A 1 105 ? 4.202 4.539 -16.171 1.00 77.69 105 LYS A N 1
ATOM 810 C CA . LYS A 1 105 ? 4.542 3.587 -17.241 1.00 77.69 105 LYS A CA 1
ATOM 811 C C . LYS A 1 105 ? 6.042 3.556 -17.547 1.00 77.69 105 LYS A C 1
ATOM 813 O O . LYS A 1 105 ? 6.627 2.505 -17.805 1.00 77.69 105 LYS A O 1
ATOM 818 N N . HIS A 1 106 ? 6.671 4.730 -17.518 1.00 70.94 106 HIS A N 1
ATOM 819 C CA . HIS A 1 106 ? 8.097 4.897 -17.745 1.00 70.94 106 HIS A CA 1
ATOM 820 C C . HIS A 1 106 ? 8.712 5.746 -16.638 1.00 70.94 106 HIS A C 1
ATOM 822 O O . HIS A 1 106 ? 8.266 6.856 -16.346 1.00 70.94 106 HIS A O 1
ATOM 828 N N . HIS A 1 107 ? 9.792 5.245 -16.046 1.00 67.56 107 HIS A N 1
ATOM 829 C CA . HIS A 1 107 ? 10.614 6.033 -15.134 1.00 67.56 107 HIS A CA 1
ATOM 830 C C . HIS A 1 107 ? 11.439 7.026 -15.959 1.00 67.56 107 HIS A C 1
ATOM 832 O O . HIS A 1 107 ? 12.539 6.709 -16.408 1.00 67.56 107 HIS A O 1
ATOM 838 N N . HIS A 1 108 ? 10.876 8.210 -16.211 1.00 62.97 108 HIS A N 1
ATOM 839 C CA . HIS A 1 108 ? 11.497 9.237 -17.056 1.00 62.97 108 HIS A CA 1
ATOM 840 C C . HIS A 1 108 ? 12.829 9.751 -16.492 1.00 62.97 108 HIS A C 1
ATOM 842 O O . HIS A 1 108 ? 13.736 10.066 -17.262 1.00 62.97 108 HIS A O 1
ATOM 848 N N . ASP A 1 109 ? 12.984 9.775 -15.164 1.00 76.25 109 ASP A N 1
ATOM 849 C CA . ASP A 1 109 ? 14.241 10.120 -14.510 1.00 76.25 109 ASP A CA 1
ATOM 850 C C . ASP A 1 109 ? 14.470 9.340 -13.198 1.00 76.25 109 ASP A C 1
ATOM 852 O O . ASP A 1 109 ? 13.559 9.037 -12.419 1.00 76.25 109 ASP A O 1
ATOM 856 N N . ALA A 1 110 ? 15.734 8.979 -12.959 1.00 78.19 110 ALA A N 1
ATOM 857 C CA . ALA A 1 110 ? 16.136 8.192 -11.795 1.00 78.19 110 ALA A CA 1
ATOM 858 C C . ALA A 1 110 ? 15.929 8.913 -10.442 1.00 78.19 110 ALA A C 1
ATOM 860 O O . ALA A 1 110 ? 15.577 8.228 -9.475 1.00 78.19 110 ALA A O 1
ATOM 861 N N . PRO A 1 111 ? 16.159 10.238 -10.309 1.00 81.62 111 PRO A N 1
ATOM 862 C CA . PRO A 1 111 ? 15.834 10.981 -9.089 1.00 81.62 111 PRO A CA 1
ATOM 863 C C . PRO A 1 111 ? 14.359 10.885 -8.673 1.00 81.62 111 PRO A C 1
ATOM 865 O O . PRO A 1 111 ? 14.086 10.551 -7.519 1.00 81.62 111 PRO A O 1
ATOM 868 N N . THR A 1 112 ? 13.420 11.090 -9.596 1.00 82.25 112 THR A N 1
ATOM 869 C CA . THR A 1 112 ? 11.975 11.004 -9.339 1.00 82.25 112 THR A CA 1
ATOM 870 C C . THR A 1 112 ? 11.572 9.598 -8.916 1.00 82.25 112 THR A C 1
ATOM 872 O O . THR A 1 112 ? 10.887 9.428 -7.907 1.00 82.25 112 THR A O 1
ATOM 875 N N . CYS A 1 113 ? 12.067 8.570 -9.612 1.00 82.50 113 CYS A N 1
ATOM 876 C CA . CYS A 1 113 ? 11.844 7.172 -9.232 1.00 82.50 113 CYS A CA 1
ATOM 877 C C . CYS A 1 113 ? 12.326 6.887 -7.794 1.00 82.50 113 CYS A C 1
ATOM 879 O O . CYS A 1 113 ? 11.593 6.317 -6.983 1.00 82.50 113 CYS A O 1
ATOM 881 N N . LYS A 1 114 ? 13.526 7.362 -7.426 1.00 86.75 114 LYS A N 1
ATOM 882 C CA . LYS A 1 114 ? 14.055 7.231 -6.056 1.00 86.75 114 LYS A CA 1
ATOM 883 C C . LYS A 1 114 ? 13.212 7.981 -5.026 1.00 86.75 114 LYS A C 1
ATOM 885 O O . LYS A 1 114 ? 13.014 7.457 -3.934 1.00 86.75 114 LYS A O 1
ATOM 890 N N . CYS A 1 115 ? 12.733 9.180 -5.352 1.00 87.31 115 CYS A N 1
ATOM 891 C CA . CYS A 1 115 ? 11.878 9.974 -4.471 1.00 87.31 115 CYS A CA 1
ATOM 892 C C . CYS A 1 115 ? 10.548 9.255 -4.191 1.00 87.31 115 CYS A C 1
ATOM 894 O O . CYS A 1 115 ? 10.171 9.067 -3.035 1.00 87.31 115 CYS A O 1
ATOM 896 N N . ARG A 1 116 ? 9.887 8.749 -5.237 1.00 89.62 116 ARG A N 1
ATOM 897 C CA . ARG A 1 116 ? 8.646 7.963 -5.125 1.00 89.62 116 ARG A CA 1
ATOM 898 C C . ARG A 1 116 ? 8.855 6.705 -4.291 1.00 89.62 116 ARG A C 1
ATOM 900 O O . ARG A 1 116 ? 8.123 6.467 -3.334 1.00 89.62 116 ARG A O 1
ATOM 907 N N . LEU A 1 117 ? 9.918 5.954 -4.577 1.00 92.06 117 LEU A N 1
ATOM 908 C CA . LEU A 1 117 ? 10.276 4.771 -3.801 1.00 92.06 117 LEU A CA 1
ATOM 909 C C . LEU A 1 117 ? 10.548 5.106 -2.322 1.00 92.06 117 LEU A C 1
ATOM 911 O O . LEU A 1 117 ? 10.161 4.345 -1.433 1.00 92.06 117 LEU A O 1
ATOM 915 N N . ALA A 1 118 ? 11.191 6.243 -2.037 1.00 92.38 118 ALA A N 1
ATOM 916 C CA . ALA A 1 118 ? 11.407 6.712 -0.672 1.00 92.38 118 ALA A CA 1
ATOM 917 C C . ALA A 1 118 ? 10.085 7.052 0.037 1.00 92.38 118 ALA A C 1
ATOM 919 O O . ALA A 1 118 ? 9.920 6.680 1.198 1.00 92.38 118 ALA A O 1
ATOM 920 N N . ASN A 1 119 ? 9.126 7.671 -0.657 1.00 93.12 119 ASN A N 1
ATOM 921 C CA . ASN A 1 119 ? 7.800 7.967 -0.111 1.00 93.12 119 ASN A CA 1
ATOM 922 C C . ASN A 1 119 ? 7.034 6.691 0.256 1.00 93.12 119 ASN A C 1
ATOM 924 O O . ASN A 1 119 ? 6.565 6.573 1.387 1.00 93.12 119 ASN A O 1
ATOM 928 N N . VAL A 1 120 ? 6.987 5.696 -0.638 1.00 95.44 120 VAL A N 1
ATOM 929 C CA . VAL A 1 120 ? 6.371 4.394 -0.319 1.00 95.44 120 VAL A CA 1
ATOM 930 C C . VAL A 1 120 ? 7.086 3.745 0.870 1.00 95.44 120 VAL A C 1
ATOM 932 O O . VAL A 1 120 ? 6.448 3.263 1.802 1.00 95.44 120 VAL A O 1
ATOM 935 N N . ALA A 1 121 ? 8.420 3.794 0.913 1.00 96.00 121 ALA A N 1
ATOM 936 C CA . ALA A 1 121 ? 9.187 3.250 2.032 1.00 96.00 121 ALA A CA 1
ATOM 937 C C . ALA A 1 121 ? 8.896 3.940 3.380 1.00 96.00 121 ALA A C 1
ATOM 939 O O . ALA A 1 121 ? 8.980 3.285 4.424 1.00 96.00 121 ALA A O 1
ATOM 940 N N . LEU A 1 122 ? 8.568 5.236 3.384 1.00 96.19 122 LEU A N 1
ATOM 941 C CA . LEU A 1 122 ? 8.136 5.948 4.588 1.00 96.19 122 LEU A CA 1
ATOM 942 C C . LEU A 1 122 ? 6.764 5.459 5.063 1.00 96.19 122 LEU A C 1
ATOM 944 O O . LEU A 1 122 ? 6.613 5.212 6.259 1.00 96.19 122 LEU A O 1
ATOM 948 N N . VAL A 1 123 ? 5.816 5.228 4.147 1.00 96.94 123 VAL A N 1
ATOM 949 C CA . VAL A 1 123 ? 4.511 4.622 4.476 1.00 96.94 123 VAL A CA 1
ATOM 950 C C . VAL A 1 123 ? 4.715 3.262 5.140 1.00 96.94 123 VAL A C 1
ATOM 952 O O . VAL A 1 123 ? 4.245 3.056 6.255 1.00 96.94 123 VAL A O 1
ATOM 955 N N . MET A 1 124 ? 5.523 2.376 4.544 1.00 97.56 124 MET A N 1
ATOM 956 C CA . MET A 1 124 ? 5.820 1.059 5.135 1.00 97.56 124 MET A CA 1
ATOM 957 C C . MET A 1 124 ? 6.468 1.173 6.526 1.00 97.56 124 MET A C 1
ATOM 959 O O . MET A 1 124 ? 6.212 0.366 7.416 1.00 97.56 124 MET A O 1
ATOM 963 N N . THR A 1 125 ? 7.294 2.201 6.745 1.00 96.31 125 THR A N 1
ATOM 964 C CA . THR A 1 125 ? 7.926 2.459 8.049 1.00 96.31 125 THR A CA 1
ATOM 965 C C . THR A 1 125 ? 6.908 2.883 9.112 1.00 96.31 125 THR A C 1
ATOM 967 O O . THR A 1 125 ? 7.047 2.486 10.270 1.00 96.31 125 THR A O 1
ATOM 970 N N . VAL A 1 126 ? 5.894 3.665 8.737 1.00 96.94 126 VAL A N 1
ATOM 971 C CA . VAL A 1 126 ? 4.785 4.034 9.628 1.00 96.94 126 VAL A CA 1
ATOM 972 C C . VAL A 1 126 ? 3.883 2.834 9.902 1.00 96.94 126 VAL A C 1
ATOM 974 O O . VAL A 1 126 ? 3.567 2.580 11.059 1.00 96.94 126 VAL A O 1
ATOM 977 N N . LEU A 1 127 ? 3.557 2.029 8.888 1.00 97.62 127 LEU A N 1
ATOM 978 C CA . LEU A 1 127 ? 2.749 0.815 9.056 1.00 97.62 127 LEU A CA 1
ATOM 979 C C . LEU A 1 127 ? 3.399 -0.212 9.994 1.00 97.62 127 LEU A C 1
ATOM 981 O O . LEU A 1 127 ? 2.708 -0.892 10.740 1.00 97.62 127 LEU A O 1
ATOM 985 N N . ASN A 1 128 ? 4.730 -0.255 10.072 1.00 96.88 128 ASN A N 1
ATOM 986 C CA . ASN A 1 128 ? 5.448 -1.059 11.070 1.00 96.88 128 ASN A CA 1
ATOM 987 C C . ASN A 1 128 ? 5.214 -0.627 12.536 1.00 96.88 128 ASN A C 1
ATOM 989 O O . ASN A 1 128 ? 5.730 -1.278 13.447 1.00 96.88 128 ASN A O 1
ATOM 993 N N . LYS A 1 129 ? 4.521 0.493 12.783 1.00 96.19 129 LYS A N 1
ATOM 994 C CA . LYS A 1 129 ? 4.095 0.950 14.119 1.00 96.19 129 LYS A CA 1
ATOM 995 C C . LYS A 1 129 ? 2.691 0.484 14.495 1.00 96.19 129 LYS A C 1
ATOM 997 O O . LYS A 1 129 ? 2.323 0.607 15.658 1.00 96.19 129 LYS A O 1
ATOM 1002 N N . PHE A 1 130 ? 1.933 -0.026 13.533 1.00 95.69 130 PHE A N 1
ATOM 1003 C CA . PHE A 1 130 ? 0.589 -0.542 13.735 1.00 95.69 130 PHE A CA 1
ATOM 1004 C C . PHE A 1 130 ? 0.671 -1.980 14.252 1.00 95.69 130 PHE A C 1
ATOM 1006 O O . PHE A 1 130 ? 1.658 -2.684 14.026 1.00 95.69 130 PHE A O 1
ATOM 1013 N N . ASN A 1 131 ? -0.399 -2.457 14.883 1.00 92.75 131 ASN A N 1
ATOM 1014 C CA . ASN A 1 131 ? -0.536 -3.866 15.255 1.00 92.75 131 ASN A CA 1
ATOM 1015 C C . ASN A 1 131 ? -1.169 -4.691 14.117 1.00 92.75 131 ASN A C 1
ATOM 1017 O O . ASN A 1 131 ? -2.121 -5.437 14.345 1.00 92.75 131 ASN A O 1
ATOM 1021 N N . LEU A 1 132 ? -0.680 -4.525 12.881 1.00 93.81 132 LEU A N 1
ATOM 1022 C CA . LEU A 1 132 ? -1.306 -5.128 11.699 1.00 93.81 132 LEU A CA 1
ATOM 1023 C C . LEU A 1 132 ? -1.358 -6.650 11.809 1.00 93.81 132 LEU A C 1
ATOM 1025 O O . LEU A 1 132 ? -0.355 -7.324 12.056 1.00 93.81 132 LEU A O 1
ATOM 1029 N N . LYS A 1 133 ? -2.549 -7.191 11.565 1.00 91.88 133 LYS A N 1
ATOM 1030 C CA . LYS A 1 133 ? -2.770 -8.617 11.362 1.00 91.88 133 LYS A CA 1
ATOM 1031 C C . LYS A 1 133 ? -2.575 -8.993 9.915 1.00 91.88 133 LYS A C 1
ATOM 1033 O O . LYS A 1 133 ? -2.094 -10.093 9.677 1.00 91.88 133 LYS A O 1
ATOM 1038 N N . LYS A 1 134 ? -2.918 -8.115 8.976 1.00 94.25 134 LYS A N 1
ATOM 1039 C CA . LYS A 1 134 ? -2.823 -8.380 7.545 1.00 94.25 134 LYS A CA 1
ATOM 1040 C C . LYS A 1 134 ? -2.455 -7.105 6.792 1.00 94.25 134 LYS A C 1
ATOM 1042 O O . LYS A 1 134 ? -2.856 -6.013 7.187 1.00 94.25 134 LYS A O 1
ATOM 1047 N N . ALA A 1 135 ? -1.686 -7.261 5.716 1.00 97.38 135 ALA A N 1
ATOM 1048 C CA . ALA A 1 135 ? -1.614 -6.243 4.679 1.00 97.38 135 ALA A CA 1
ATOM 1049 C C . ALA A 1 135 ? -1.621 -6.841 3.270 1.00 97.38 135 ALA A C 1
ATOM 1051 O O . ALA A 1 135 ? -1.027 -7.891 3.018 1.00 97.38 135 ALA A O 1
ATOM 1052 N N . GLU A 1 136 ? -2.253 -6.152 2.334 1.00 98.00 136 GLU A N 1
ATOM 1053 C CA . GLU A 1 136 ? -2.168 -6.455 0.906 1.00 98.00 136 GLU A CA 1
ATOM 1054 C C . GLU A 1 136 ? -1.506 -5.281 0.193 1.00 98.00 136 GLU A C 1
ATOM 1056 O O . GLU A 1 136 ? -1.952 -4.144 0.329 1.00 98.00 136 GLU A O 1
ATOM 1061 N N . VAL A 1 137 ? -0.430 -5.544 -0.548 1.00 98.31 137 VAL A N 1
ATOM 1062 C CA . VAL A 1 137 ? 0.209 -4.554 -1.418 1.00 98.31 137 VAL A CA 1
ATOM 1063 C C . VAL A 1 137 ? -0.104 -4.928 -2.856 1.00 98.31 137 VAL A C 1
ATOM 1065 O O . VAL A 1 137 ? 0.235 -6.023 -3.298 1.00 98.31 137 VAL A O 1
ATOM 1068 N N . ILE A 1 138 ? -0.754 -4.020 -3.572 1.00 98.25 138 ILE A N 1
ATOM 1069 C CA . ILE A 1 138 ? -1.260 -4.234 -4.921 1.00 98.25 138 ILE A CA 1
ATOM 1070 C C . ILE A 1 138 ? -0.659 -3.161 -5.826 1.00 98.25 138 ILE A C 1
ATOM 1072 O O . ILE A 1 138 ? -0.800 -1.968 -5.568 1.00 98.25 138 ILE A O 1
ATOM 1076 N N . ALA A 1 139 ? 0.046 -3.580 -6.872 1.00 97.12 139 ALA A N 1
ATOM 1077 C CA . ALA A 1 139 ? 0.450 -2.672 -7.939 1.00 97.12 139 ALA A CA 1
ATOM 1078 C C . ALA A 1 139 ? -0.647 -2.548 -8.994 1.00 97.12 139 ALA A C 1
ATOM 1080 O O . ALA A 1 139 ? -1.154 -3.563 -9.466 1.00 97.12 139 ALA A O 1
ATOM 1081 N N . CYS A 1 140 ? -0.931 -1.325 -9.421 1.00 95.25 140 CYS A N 1
ATOM 1082 C CA . CYS A 1 140 ? -1.782 -1.063 -10.575 1.00 95.25 140 CYS A CA 1
ATOM 1083 C C . CYS A 1 140 ? -0.891 -0.971 -11.822 1.00 95.25 140 CYS A C 1
ATOM 1085 O O . CYS A 1 140 ? 0.006 -0.123 -11.885 1.00 95.25 140 CYS A O 1
ATOM 1087 N N . LEU A 1 141 ? -1.088 -1.883 -12.775 1.00 94.56 141 LEU A N 1
ATOM 1088 C CA . LEU A 1 141 ? -0.318 -1.975 -14.015 1.00 94.56 141 LEU A CA 1
ATOM 1089 C C . LEU A 1 141 ? -1.161 -1.558 -15.219 1.00 94.56 141 LEU A C 1
ATOM 1091 O O . LEU A 1 141 ? -2.352 -1.849 -15.283 1.00 94.56 141 LEU A O 1
ATOM 1095 N N . ASP A 1 142 ? -0.515 -0.985 -16.229 1.00 91.75 142 ASP A N 1
ATOM 1096 C CA . ASP A 1 142 ? -1.156 -0.719 -17.522 1.00 91.75 142 ASP A CA 1
ATOM 1097 C C . ASP A 1 142 ? -1.398 -2.017 -18.315 1.00 91.75 142 ASP A C 1
ATOM 1099 O O . ASP A 1 142 ? -2.312 -2.090 -19.129 1.00 91.75 142 ASP A O 1
ATOM 1103 N N . ASP A 1 143 ? -0.522 -3.012 -18.127 1.00 91.38 143 ASP A N 1
ATOM 1104 C CA . ASP A 1 143 ? -0.494 -4.287 -18.854 1.00 91.38 143 ASP A CA 1
ATOM 1105 C C . ASP A 1 143 ? 0.307 -5.336 -18.056 1.00 91.38 143 ASP A C 1
ATOM 1107 O O . ASP A 1 143 ? 1.136 -4.978 -17.214 1.00 91.38 143 ASP A O 1
ATOM 1111 N N . HIS A 1 144 ? 0.120 -6.626 -18.348 1.00 90.00 144 HIS A N 1
ATOM 1112 C CA . HIS A 1 144 ? 0.851 -7.733 -17.716 1.00 90.00 144 HIS A CA 1
ATOM 1113 C C . HIS A 1 144 ? 2.373 -7.624 -17.885 1.00 90.00 144 HIS A C 1
ATOM 1115 O O . HIS A 1 144 ? 3.126 -7.998 -16.985 1.00 90.00 144 HIS A O 1
ATOM 1121 N N . ASP A 1 145 ? 2.835 -7.073 -19.008 1.00 87.31 145 ASP A N 1
ATOM 1122 C CA . ASP A 1 145 ? 4.262 -6.939 -19.308 1.00 87.31 145 ASP A CA 1
ATOM 1123 C C . ASP A 1 145 ? 4.907 -5.699 -18.652 1.00 87.31 145 ASP A C 1
ATOM 1125 O O . ASP A 1 145 ? 6.128 -5.502 -18.722 1.00 87.31 145 ASP A O 1
ATOM 1129 N N . SER A 1 146 ? 4.126 -4.869 -17.949 1.00 90.25 146 SER A N 1
ATOM 1130 C CA . SER A 1 146 ? 4.579 -3.618 -17.326 1.00 90.25 146 SER A CA 1
ATOM 1131 C C . SER A 1 146 ? 5.304 -3.824 -15.990 1.00 90.25 146 SER A C 1
ATOM 1133 O O . SER A 1 146 ? 5.083 -3.113 -15.011 1.00 90.25 146 SER A O 1
ATOM 1135 N N . TYR A 1 147 ? 6.265 -4.751 -15.951 1.00 89.88 147 TYR A N 1
ATOM 1136 C CA . TYR A 1 147 ? 7.049 -5.078 -14.752 1.00 89.88 147 TYR A CA 1
ATOM 1137 C C . TYR A 1 147 ? 7.680 -3.841 -14.075 1.00 89.88 147 TYR A C 1
ATOM 1139 O O . TYR A 1 147 ? 7.853 -3.810 -12.859 1.00 89.88 147 TYR A O 1
ATOM 1147 N N . GLN A 1 148 ? 8.025 -2.795 -14.833 1.00 89.12 148 GLN A N 1
ATOM 1148 C CA . GLN A 1 148 ? 8.613 -1.562 -14.285 1.00 89.12 148 GLN A CA 1
ATOM 1149 C C . GLN A 1 148 ? 7.685 -0.826 -13.301 1.00 89.12 148 GLN A C 1
ATOM 1151 O O . GLN A 1 148 ? 8.177 -0.144 -12.397 1.00 89.12 148 GLN A O 1
ATOM 1156 N N . GLN A 1 149 ? 6.364 -0.974 -13.436 1.00 91.56 149 GLN A N 1
ATOM 1157 C CA . GLN A 1 149 ? 5.389 -0.401 -12.502 1.00 91.56 149 GLN A CA 1
ATOM 1158 C C . GLN A 1 149 ? 5.378 -1.157 -11.157 1.00 91.56 149 GLN A C 1
ATOM 1160 O O . GLN A 1 149 ? 5.081 -0.561 -10.123 1.00 91.56 149 GLN A O 1
ATOM 1165 N N . LEU A 1 150 ? 5.849 -2.413 -11.116 1.00 94.25 150 LEU A N 1
ATOM 1166 C CA . LEU A 1 150 ? 6.036 -3.166 -9.867 1.00 94.25 150 LEU A CA 1
ATOM 1167 C C . LEU A 1 150 ? 7.189 -2.626 -9.010 1.00 94.25 150 LEU A C 1
ATOM 1169 O O . LEU A 1 150 ? 7.267 -2.934 -7.822 1.00 94.25 150 LEU A O 1
ATOM 1173 N N . GLU A 1 151 ? 8.110 -1.833 -9.562 1.00 93.50 151 GLU A N 1
ATOM 1174 C CA . GLU A 1 151 ? 9.341 -1.452 -8.857 1.00 93.50 151 GLU A CA 1
ATOM 1175 C C . GLU A 1 151 ? 9.095 -0.660 -7.567 1.00 93.50 151 GLU A C 1
ATOM 1177 O O . GLU A 1 151 ? 9.875 -0.783 -6.625 1.00 93.50 151 GLU A O 1
ATOM 1182 N N . LEU A 1 152 ? 8.010 0.114 -7.473 1.00 93.81 152 LEU A N 1
ATOM 1183 C CA . LEU A 1 152 ? 7.674 0.847 -6.247 1.00 93.81 152 LEU A CA 1
ATOM 1184 C C . LEU A 1 152 ? 7.242 -0.089 -5.107 1.00 93.81 152 LEU A C 1
ATOM 1186 O O . LEU A 1 152 ? 7.494 0.204 -3.934 1.00 93.81 152 LEU A O 1
ATOM 1190 N N . THR A 1 153 ? 6.682 -1.256 -5.438 1.00 96.25 153 THR A N 1
ATOM 1191 C CA . THR A 1 153 ? 6.243 -2.250 -4.448 1.00 96.25 153 THR A CA 1
ATOM 1192 C C . THR A 1 153 ? 7.400 -2.883 -3.686 1.00 96.25 153 THR A C 1
ATOM 1194 O O . THR A 1 153 ? 7.190 -3.422 -2.603 1.00 96.25 153 THR A O 1
ATOM 1197 N N . ILE A 1 154 ? 8.648 -2.764 -4.163 1.00 96.44 154 ILE A N 1
ATOM 1198 C CA . ILE A 1 154 ? 9.808 -3.312 -3.444 1.00 96.44 154 ILE A CA 1
ATOM 1199 C C . ILE A 1 154 ? 9.979 -2.673 -2.057 1.00 96.44 154 ILE A C 1
ATOM 1201 O O . ILE A 1 154 ? 10.653 -3.236 -1.196 1.00 96.44 154 ILE A O 1
ATOM 1205 N N . ALA A 1 155 ? 9.381 -1.504 -1.812 1.00 96.50 155 ALA A N 1
ATOM 1206 C CA . ALA A 1 155 ? 9.317 -0.918 -0.481 1.00 96.50 155 ALA A CA 1
ATOM 1207 C C . ALA A 1 155 ? 8.558 -1.807 0.525 1.00 96.50 155 ALA A C 1
ATOM 1209 O O . ALA A 1 155 ? 8.900 -1.774 1.707 1.00 96.50 155 ALA A O 1
ATOM 1210 N N . ALA A 1 156 ? 7.606 -2.637 0.081 1.00 96.81 156 ALA A N 1
ATOM 1211 C CA . ALA A 1 156 ? 6.844 -3.564 0.923 1.00 96.81 156 ALA A CA 1
ATOM 1212 C C . ALA A 1 156 ? 7.734 -4.575 1.662 1.00 96.81 156 ALA A C 1
ATOM 1214 O O . ALA A 1 156 ? 7.436 -4.947 2.791 1.00 96.81 156 ALA A O 1
ATOM 1215 N N . TYR A 1 157 ? 8.904 -4.930 1.114 1.00 96.12 157 TYR A N 1
ATOM 1216 C CA . TYR A 1 157 ? 9.887 -5.767 1.817 1.00 96.12 157 TYR A CA 1
ATOM 1217 C C . TYR A 1 157 ? 10.464 -5.114 3.090 1.00 96.12 157 TYR A C 1
ATOM 1219 O O . TYR A 1 157 ? 11.216 -5.758 3.821 1.00 96.12 157 TYR A O 1
ATOM 1227 N N . LYS A 1 158 ? 10.160 -3.838 3.372 1.00 95.44 158 LYS A N 1
ATOM 1228 C CA . LYS A 1 158 ? 10.452 -3.195 4.663 1.00 95.44 158 LYS A CA 1
ATOM 1229 C C . LYS A 1 158 ? 9.422 -3.496 5.753 1.00 95.44 158 LYS A C 1
ATOM 1231 O O . LYS A 1 158 ? 9.688 -3.145 6.904 1.00 95.44 158 LYS A O 1
ATOM 1236 N N . LEU A 1 159 ? 8.274 -4.088 5.425 1.00 95.62 159 LEU A N 1
ATOM 1237 C CA . LEU A 1 159 ? 7.295 -4.498 6.426 1.00 95.62 159 LEU A CA 1
ATOM 1238 C C . LEU A 1 159 ? 7.924 -5.554 7.348 1.00 95.62 159 LEU A C 1
ATOM 1240 O O . LEU A 1 159 ? 8.555 -6.505 6.888 1.00 95.62 159 LEU A O 1
ATOM 1244 N N . ASN A 1 160 ? 7.815 -5.352 8.661 1.00 92.75 160 ASN A N 1
ATOM 1245 C CA . ASN A 1 160 ? 8.501 -6.160 9.675 1.00 92.75 160 ASN A CA 1
ATOM 1246 C C . ASN A 1 160 ? 7.667 -7.349 10.187 1.00 92.75 160 ASN A C 1
ATOM 1248 O O . ASN A 1 160 ? 8.168 -8.153 10.976 1.00 92.75 160 ASN A O 1
ATOM 1252 N N . PHE A 1 161 ? 6.419 -7.474 9.737 1.00 91.12 161 PHE A N 1
ATOM 1253 C CA . PHE A 1 161 ? 5.534 -8.598 10.022 1.00 91.12 161 PHE A CA 1
ATOM 1254 C C . PHE A 1 161 ? 5.458 -9.539 8.817 1.00 91.12 161 PHE A C 1
ATOM 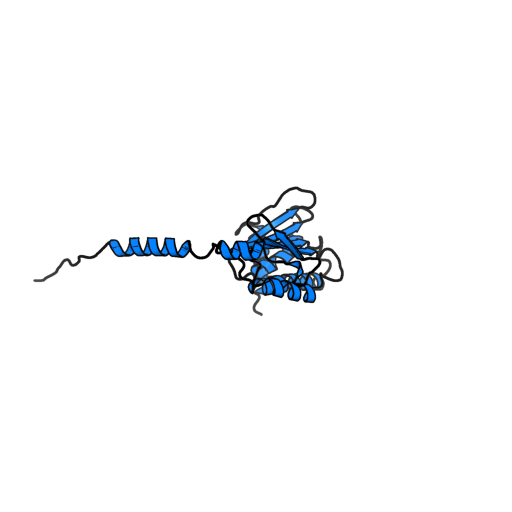1256 O O . PHE A 1 161 ? 5.845 -9.194 7.704 1.00 91.12 161 PHE A O 1
ATOM 1263 N N . ARG A 1 162 ? 5.002 -10.772 9.047 1.00 89.19 162 ARG A N 1
ATOM 1264 C CA . ARG A 1 162 ? 5.028 -11.834 8.025 1.00 89.19 162 ARG A CA 1
ATOM 1265 C C . ARG A 1 162 ? 3.740 -11.957 7.219 1.00 89.19 162 ARG A C 1
ATOM 1267 O O . ARG A 1 162 ? 3.779 -12.522 6.136 1.00 89.19 162 ARG A O 1
ATOM 1274 N N . ASN A 1 163 ? 2.618 -11.486 7.756 1.00 92.94 163 ASN A N 1
ATOM 1275 C CA . ASN A 1 163 ? 1.304 -11.694 7.152 1.00 92.94 163 ASN A CA 1
ATOM 1276 C C . ASN A 1 163 ? 0.941 -10.568 6.174 1.00 92.94 163 ASN A C 1
ATOM 1278 O O . ASN A 1 163 ? -0.044 -9.859 6.370 1.00 92.94 163 ASN A O 1
ATOM 1282 N N . TRP A 1 164 ? 1.768 -10.375 5.149 1.00 96.81 164 TRP A N 1
ATOM 1283 C CA . TRP A 1 164 ? 1.458 -9.486 4.035 1.00 96.81 164 TRP A CA 1
ATOM 1284 C C . TRP A 1 164 ? 1.601 -10.212 2.700 1.00 96.81 164 TRP A C 1
ATOM 1286 O O . TRP A 1 164 ? 2.330 -11.199 2.595 1.00 96.81 164 TRP A O 1
ATOM 1296 N N . THR A 1 165 ? 0.890 -9.724 1.689 1.00 97.69 165 THR A N 1
ATOM 1297 C CA . THR A 1 165 ? 0.892 -10.284 0.331 1.00 97.69 165 THR A CA 1
ATOM 1298 C C . THR A 1 165 ? 1.260 -9.226 -0.698 1.00 97.69 165 THR A C 1
ATOM 1300 O O . THR A 1 165 ? 1.103 -8.027 -0.451 1.00 97.69 165 THR A O 1
ATOM 1303 N N . LEU A 1 166 ? 1.774 -9.684 -1.840 1.00 98.06 166 LEU A N 1
ATOM 1304 C CA . LEU A 1 166 ? 2.038 -8.858 -3.007 1.00 98.06 166 LEU A CA 1
ATOM 1305 C C . LEU A 1 166 ? 1.209 -9.380 -4.174 1.00 98.06 166 LEU A C 1
ATOM 1307 O O . LEU A 1 166 ? 1.257 -10.573 -4.469 1.00 98.06 166 LEU A O 1
ATOM 1311 N N . ALA A 1 167 ? 0.496 -8.487 -4.839 1.00 98.06 167 ALA A N 1
ATOM 1312 C CA . ALA A 1 167 ? -0.279 -8.781 -6.030 1.00 98.06 167 ALA A CA 1
ATOM 1313 C C . ALA A 1 167 ? -0.192 -7.616 -7.021 1.00 98.06 167 ALA A C 1
ATOM 1315 O O . ALA A 1 167 ? 0.376 -6.559 -6.723 1.00 98.06 167 ALA A O 1
ATOM 1316 N N . TYR A 1 168 ? -0.768 -7.809 -8.197 1.00 97.69 168 TYR A N 1
ATOM 1317 C CA . TYR A 1 168 ? -1.013 -6.737 -9.144 1.00 97.69 168 TYR A CA 1
ATOM 1318 C C . TYR A 1 168 ? -2.410 -6.838 -9.750 1.00 97.69 168 TYR A C 1
ATOM 1320 O O . TYR A 1 168 ? -3.006 -7.915 -9.797 1.00 97.69 168 TYR A O 1
ATOM 1328 N N . GLU A 1 169 ? -2.905 -5.703 -10.218 1.00 97.31 169 GLU A N 1
ATOM 1329 C CA . GLU A 1 169 ? -4.116 -5.559 -11.021 1.00 97.31 169 GLU A CA 1
ATOM 1330 C C . GLU A 1 169 ? -3.732 -4.889 -12.343 1.00 97.31 169 GLU A C 1
ATOM 1332 O O . GLU A 1 169 ? -2.758 -4.133 -12.401 1.00 97.31 169 GLU A O 1
ATOM 1337 N N . VAL A 1 170 ? -4.460 -5.194 -13.415 1.00 94.56 170 VAL A N 1
ATOM 1338 C CA . VAL A 1 170 ? -4.199 -4.647 -14.752 1.00 94.56 170 VAL A CA 1
ATOM 1339 C C . VAL A 1 170 ? -5.368 -3.763 -15.155 1.00 94.56 170 VAL A C 1
ATOM 1341 O O . VAL A 1 170 ? -6.521 -4.191 -15.114 1.00 94.56 170 VAL A O 1
ATOM 1344 N N . ALA A 1 171 ? -5.073 -2.531 -15.560 1.00 89.12 171 ALA A N 1
ATOM 1345 C CA . ALA A 1 171 ? -6.072 -1.552 -15.952 1.00 89.12 171 ALA A CA 1
ATOM 1346 C C . ALA A 1 171 ? -6.984 -2.098 -17.064 1.00 89.12 171 ALA A C 1
ATOM 1348 O O . ALA A 1 171 ? -6.531 -2.531 -18.123 1.00 89.12 171 ALA A O 1
ATOM 1349 N N . GLY A 1 172 ? -8.296 -2.061 -16.821 1.00 88.81 172 GLY A N 1
ATOM 1350 C CA . GLY A 1 172 ? -9.302 -2.545 -17.768 1.00 88.81 172 GLY A CA 1
ATOM 1351 C C . GLY A 1 172 ? -9.511 -4.063 -17.777 1.00 88.81 172 GLY A C 1
ATOM 1352 O O . GLY A 1 172 ? -10.319 -4.537 -18.576 1.00 88.81 172 GLY A O 1
ATOM 1353 N N . LEU A 1 173 ? -8.834 -4.815 -16.903 1.00 92.12 173 LEU A N 1
ATOM 1354 C CA . LEU A 1 173 ? -9.085 -6.236 -16.684 1.00 92.12 173 LEU A CA 1
ATOM 1355 C C . LEU A 1 173 ? -9.619 -6.470 -15.271 1.00 92.12 173 LEU A C 1
ATOM 1357 O O . LEU A 1 173 ? -9.017 -6.050 -14.286 1.00 92.12 173 LEU A O 1
ATOM 1361 N N . ASP A 1 174 ? -10.719 -7.213 -15.174 1.00 90.62 174 ASP A N 1
ATOM 1362 C CA . ASP A 1 174 ? -11.236 -7.660 -13.885 1.00 90.62 174 ASP A CA 1
ATOM 1363 C C . ASP A 1 174 ? -10.368 -8.811 -13.368 1.00 90.62 174 ASP A C 1
ATOM 1365 O O . ASP A 1 174 ? -10.442 -9.944 -13.854 1.00 90.62 174 ASP A O 1
ATOM 1369 N N . GLY A 1 175 ? -9.524 -8.530 -12.381 1.00 92.94 175 GLY A N 1
ATOM 1370 C CA . GL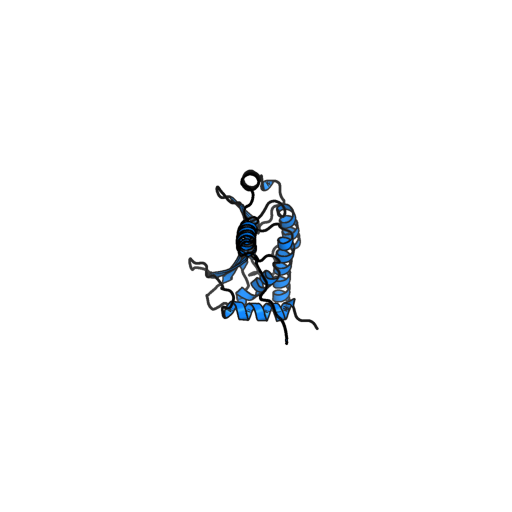Y A 1 175 ? -8.706 -9.559 -11.758 1.00 92.94 175 GLY A CA 1
ATOM 1371 C C . GLY A 1 175 ? -7.627 -9.006 -10.845 1.00 92.94 175 GLY A C 1
ATOM 1372 O O . GLY A 1 175 ? -7.156 -7.887 -11.015 1.00 92.94 175 GLY A O 1
ATOM 1373 N N . LYS A 1 176 ? -7.220 -9.848 -9.894 1.00 96.44 176 LYS A N 1
ATOM 1374 C CA . LYS A 1 176 ? -6.046 -9.653 -9.047 1.00 96.44 176 LYS A CA 1
ATOM 1375 C C . LYS A 1 176 ? -5.144 -10.867 -9.200 1.00 96.44 176 LYS A C 1
ATOM 1377 O O . LYS A 1 176 ? -5.589 -11.999 -9.005 1.00 96.44 176 LYS A O 1
ATOM 1382 N N . TRP A 1 177 ? -3.884 -10.630 -9.534 1.00 97.12 177 TRP A N 1
ATOM 1383 C CA . TRP A 1 177 ? -2.885 -11.670 -9.730 1.00 97.12 177 TRP A CA 1
ATOM 1384 C C . TRP A 1 177 ? -1.860 -11.601 -8.609 1.00 97.12 177 TRP A C 1
ATOM 1386 O O . TRP A 1 177 ? -1.074 -10.658 -8.518 1.00 97.12 177 TRP A O 1
ATOM 1396 N N . ASP A 1 178 ? -1.872 -12.611 -7.745 1.00 97.62 178 ASP A N 1
ATOM 1397 C CA . ASP A 1 178 ? -0.870 -12.732 -6.693 1.00 97.62 178 ASP A CA 1
ATOM 1398 C C . ASP A 1 178 ? 0.524 -12.903 -7.311 1.00 97.62 178 ASP A C 1
ATOM 1400 O O . ASP A 1 178 ? 0.689 -13.576 -8.329 1.00 97.62 178 ASP A O 1
ATOM 1404 N N . ILE A 1 179 ? 1.538 -12.324 -6.666 1.00 96.88 179 ILE A N 1
ATOM 1405 C CA . ILE A 1 179 ? 2.956 -12.539 -6.964 1.00 96.88 179 ILE A CA 1
ATOM 1406 C C . ILE A 1 179 ? 3.504 -13.491 -5.892 1.00 96.88 179 ILE A C 1
ATOM 1408 O O . ILE A 1 179 ? 3.876 -13.050 -4.798 1.00 96.88 179 ILE A O 1
ATOM 1412 N N . PRO A 1 180 ? 3.562 -14.813 -6.151 1.00 95.69 180 PRO A N 1
ATOM 1413 C CA . PRO A 1 180 ? 3.934 -15.777 -5.129 1.00 95.69 180 PRO A CA 1
ATOM 1414 C C . PRO A 1 180 ? 5.413 -15.671 -4.772 1.00 95.69 180 PRO A C 1
ATOM 1416 O O . PRO A 1 180 ? 6.267 -15.395 -5.621 1.00 95.69 180 PRO A O 1
ATOM 1419 N N . VAL A 1 181 ? 5.733 -15.992 -3.520 1.00 92.88 181 VAL A N 1
ATOM 1420 C CA . VAL A 1 181 ? 7.119 -16.106 -3.056 1.00 92.88 181 VAL A CA 1
ATOM 1421 C C . VAL A 1 181 ? 7.876 -17.126 -3.912 1.00 92.88 181 VAL A C 1
ATOM 1423 O O . VAL A 1 181 ? 7.445 -18.268 -4.045 1.00 92.88 181 VAL A O 1
ATOM 1426 N N . GLY A 1 182 ? 9.027 -16.730 -4.464 1.00 94.00 182 GLY A N 1
ATOM 1427 C CA . GLY A 1 182 ? 9.857 -17.591 -5.311 1.00 94.00 182 GLY A CA 1
ATOM 1428 C C . GLY A 1 182 ? 9.480 -17.618 -6.795 1.00 94.00 182 GLY A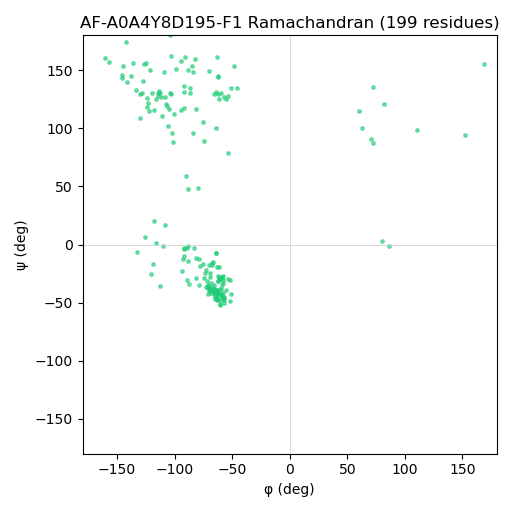 C 1
ATOM 1429 O O . GLY A 1 182 ? 10.185 -18.270 -7.565 1.00 94.00 182 GLY A O 1
ATOM 1430 N N . SER A 1 183 ? 8.431 -16.902 -7.212 1.00 96.00 183 SER A N 1
ATOM 1431 C CA . SER A 1 183 ? 8.158 -16.645 -8.633 1.00 96.00 183 SER A CA 1
ATOM 1432 C C . SER A 1 183 ? 9.274 -15.816 -9.282 1.00 96.00 183 SER A C 1
ATOM 1434 O O . SER A 1 183 ? 10.059 -15.156 -8.596 1.00 96.00 183 SER A O 1
ATOM 1436 N N . GLU A 1 184 ? 9.359 -15.835 -10.615 1.00 95.81 184 GLU A N 1
ATOM 1437 C CA . GLU A 1 184 ? 10.375 -15.065 -11.340 1.00 95.81 184 GLU A CA 1
ATOM 1438 C C . GLU A 1 184 ? 10.296 -13.566 -11.017 1.00 95.81 184 GLU A C 1
ATOM 1440 O O . GLU A 1 184 ? 11.317 -12.953 -10.687 1.00 95.81 184 GLU A O 1
ATOM 1445 N N . ASP A 1 185 ? 9.091 -12.996 -11.022 1.00 95.00 185 ASP A N 1
ATOM 1446 C CA . ASP A 1 185 ? 8.886 -11.586 -10.703 1.00 95.00 185 ASP A CA 1
ATOM 1447 C C . ASP A 1 185 ? 9.228 -11.267 -9.248 1.00 95.00 185 ASP A C 1
ATOM 1449 O O . ASP A 1 185 ? 9.949 -10.301 -8.993 1.00 95.00 185 ASP A O 1
ATOM 1453 N N . GLU A 1 186 ? 8.841 -12.114 -8.288 1.00 96.50 186 GLU A N 1
ATOM 1454 C CA . GLU A 1 186 ? 9.233 -11.930 -6.885 1.00 96.50 186 GLU A CA 1
ATOM 1455 C C . GLU A 1 186 ? 10.758 -11.940 -6.718 1.00 96.50 186 GLU A C 1
ATOM 1457 O O . GLU A 1 186 ? 11.327 -11.070 -6.053 1.00 96.50 186 GLU A O 1
ATOM 1462 N N . LEU A 1 187 ? 11.454 -12.874 -7.372 1.00 96.81 187 LEU A N 1
ATOM 1463 C CA . LEU A 1 187 ? 12.911 -12.962 -7.318 1.00 96.81 187 LEU A CA 1
ATOM 1464 C C . LEU A 1 187 ? 13.582 -11.732 -7.941 1.00 96.81 187 LEU A C 1
ATOM 1466 O O . LEU A 1 187 ? 14.595 -11.249 -7.413 1.00 96.81 187 LEU A O 1
ATOM 1470 N N . ARG A 1 188 ? 13.041 -11.205 -9.045 1.00 96.38 188 ARG A N 1
ATOM 1471 C CA . ARG A 1 188 ? 13.516 -9.963 -9.671 1.00 96.38 188 ARG A CA 1
ATOM 1472 C C . ARG A 1 188 ? 13.294 -8.765 -8.742 1.00 96.38 188 ARG A C 1
ATOM 1474 O O . ARG A 1 188 ? 14.242 -8.006 -8.513 1.00 96.38 188 ARG A O 1
ATOM 1481 N N . LEU A 1 189 ? 12.121 -8.646 -8.120 1.00 96.56 189 LEU A N 1
ATOM 1482 C CA . LEU A 1 189 ? 11.801 -7.583 -7.163 1.00 96.56 189 LEU A CA 1
ATOM 1483 C C . LEU A 1 189 ? 12.703 -7.655 -5.929 1.00 96.56 189 LEU A C 1
ATOM 1485 O O . LEU A 1 189 ? 13.255 -6.643 -5.498 1.00 96.56 189 LEU A O 1
ATOM 1489 N N . ARG A 1 190 ? 12.966 -8.856 -5.408 1.00 95.38 190 ARG A N 1
ATOM 1490 C CA . ARG A 1 190 ? 13.879 -9.079 -4.280 1.00 95.38 190 ARG A CA 1
ATOM 1491 C C . ARG A 1 190 ? 15.320 -8.676 -4.604 1.00 95.38 190 ARG A C 1
ATOM 1493 O O . ARG A 1 190 ? 16.017 -8.115 -3.752 1.00 95.38 190 ARG A O 1
ATOM 1500 N N . ARG A 1 191 ? 15.801 -8.937 -5.827 1.00 95.50 191 ARG A N 1
ATOM 1501 C CA . ARG A 1 191 ? 17.117 -8.446 -6.293 1.00 95.50 191 ARG A CA 1
ATOM 1502 C C . ARG A 1 191 ? 17.148 -6.920 -6.326 1.00 95.50 191 ARG A C 1
ATOM 1504 O O . ARG A 1 191 ? 18.138 -6.321 -5.900 1.00 95.50 191 ARG A O 1
ATOM 1511 N N . LEU A 1 192 ? 16.064 -6.305 -6.787 1.00 93.75 192 LEU A N 1
ATOM 1512 C CA . LEU A 1 192 ? 15.920 -4.858 -6.845 1.00 93.75 192 LEU A CA 1
ATOM 1513 C C . LEU A 1 192 ? 15.902 -4.247 -5.434 1.00 93.75 192 LEU A C 1
ATOM 1515 O O . LEU A 1 192 ? 16.699 -3.359 -5.143 1.00 93.75 192 LEU A O 1
ATOM 1519 N N . TYR A 1 193 ? 15.122 -4.810 -4.510 1.00 95.25 193 TYR A N 1
ATOM 1520 C CA . TYR A 1 193 ? 15.118 -4.428 -3.097 1.00 95.25 193 TYR A CA 1
ATOM 1521 C C . TYR A 1 193 ? 16.528 -4.445 -2.490 1.00 95.25 193 TYR A C 1
ATOM 1523 O O . TYR A 1 193 ? 16.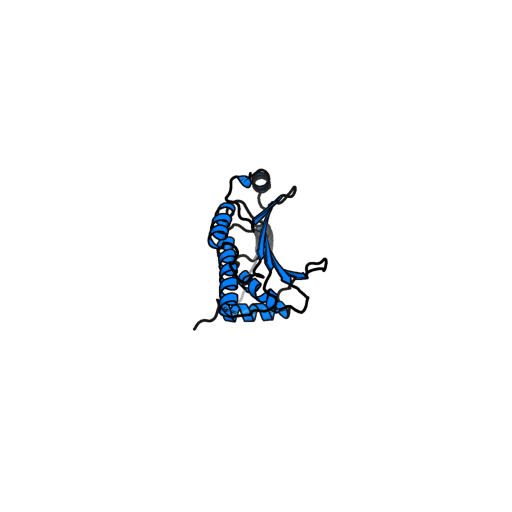969 -3.457 -1.902 1.00 95.25 193 TYR A O 1
ATOM 1531 N N . ARG A 1 194 ? 17.291 -5.529 -2.701 1.00 94.00 194 ARG A N 1
ATOM 1532 C CA . ARG A 1 194 ? 18.684 -5.621 -2.228 1.00 94.00 194 ARG A CA 1
ATOM 1533 C C . ARG A 1 194 ? 19.559 -4.502 -2.792 1.00 94.00 194 ARG A C 1
ATOM 1535 O O . ARG A 1 194 ? 20.355 -3.929 -2.053 1.00 94.00 194 ARG A O 1
ATOM 1542 N N . LYS A 1 195 ? 19.403 -4.180 -4.081 1.00 92.44 195 LYS A N 1
ATOM 1543 C CA . LYS A 1 195 ? 20.144 -3.108 -4.762 1.00 92.44 195 LYS A CA 1
ATOM 1544 C C . LYS A 1 195 ? 19.848 -1.730 -4.162 1.00 92.44 195 LYS A C 1
ATOM 1546 O O . LYS A 1 195 ? 20.791 -0.959 -4.010 1.00 92.44 195 LYS A O 1
ATOM 1551 N N . TYR A 1 196 ? 18.586 -1.427 -3.854 1.00 89.69 196 TYR A N 1
ATOM 1552 C CA . TYR A 1 196 ? 18.168 -0.094 -3.398 1.00 89.69 196 TYR A CA 1
ATOM 1553 C C . TYR A 1 196 ? 18.244 0.105 -1.880 1.00 89.69 196 TYR A C 1
ATOM 1555 O O . TYR A 1 196 ? 18.495 1.225 -1.445 1.00 89.69 196 TYR A O 1
ATOM 1563 N N . PHE A 1 197 ? 18.061 -0.947 -1.076 1.00 89.88 197 PHE A N 1
ATOM 1564 C CA . PHE A 1 197 ? 17.929 -0.812 0.381 1.00 89.88 197 PHE A CA 1
ATOM 1565 C C . PHE A 1 197 ? 18.973 -1.563 1.206 1.00 89.88 197 PHE A C 1
ATOM 1567 O O . PHE A 1 197 ? 19.229 -1.158 2.336 1.00 89.88 197 PHE A O 1
ATOM 1574 N N . LEU A 1 198 ? 19.570 -2.643 0.687 1.00 86.88 198 LEU A N 1
ATOM 1575 C CA . LEU A 1 198 ? 20.495 -3.483 1.465 1.00 86.88 198 LEU A CA 1
ATOM 1576 C C . LEU A 1 198 ? 21.955 -3.383 1.031 1.00 86.88 198 LEU A C 1
ATOM 1578 O O . LEU A 1 198 ? 22.808 -4.034 1.638 1.00 86.88 198 LEU A O 1
ATOM 1582 N N . LYS A 1 199 ? 22.276 -2.592 0.003 1.00 72.56 199 LYS A N 1
ATOM 1583 C CA . LYS A 1 199 ? 23.674 -2.359 -0.356 1.00 72.56 199 LYS A CA 1
ATOM 1584 C C . LYS A 1 199 ? 24.386 -1.631 0.786 1.00 72.56 199 LYS A C 1
ATOM 1586 O O . LYS A 1 199 ? 24.285 -0.416 0.925 1.00 72.56 199 LYS A O 1
ATOM 1591 N N . LYS A 1 200 ? 25.132 -2.415 1.571 1.00 45.75 200 LYS A N 1
ATOM 1592 C CA . LYS A 1 200 ? 26.362 -1.971 2.225 1.00 45.75 200 LYS A CA 1
ATOM 1593 C C . LYS A 1 200 ? 27.271 -1.389 1.135 1.00 45.75 200 LYS A C 1
ATOM 1595 O O . LYS A 1 200 ? 27.454 -2.038 0.102 1.00 45.75 200 LYS A O 1
ATOM 1600 N N . LEU A 1 201 ? 27.739 -0.159 1.363 1.00 38.88 201 LEU A N 1
ATOM 1601 C CA . LEU A 1 201 ? 28.928 0.400 0.712 1.00 38.88 201 LEU A CA 1
ATOM 1602 C C . LEU A 1 201 ? 30.100 -0.579 0.839 1.00 38.88 201 LEU A C 1
ATOM 1604 O O . LEU A 1 201 ? 30.203 -1.214 1.916 1.00 38.88 201 LEU A O 1
#

Sequence (201 aa):
MSDRNNPGGGRPIQEEQLAQQNQLVVHTSNVIDAAVVREVLDFDFSTLRQHPVLTIEKTDDNVQMIIDLDFTQAEPAPGIGALLQALMDYAAIIYDVKIFIEGPKHHHDAPTCKCRLANVALVMTVLNKFNLKKAEVIACLDDHDSYQQLELTIAAYKLNFRNWTLAYEVAGLDGKWDIPVGSEDELRLRRLYRKYFLKKL

Nearest PDB structures (foldseek):
  8jak-assembly1_E  TM=3.642E-01  e=8.323E-01  Homo sapiens
  6eza-assembly2_B  TM=3.796E-01  e=1.625E+00  Homo sapiens
  3m2p-assembly2_C  TM=4.486E-01  e=6.990E+00  Bacillus cereus ATCC 14579
  6dqx-assembly1_A-2  TM=3.199E-01  e=3.171E+00  Actinobacillus ureae ATCC 25976

Solvent-accessible surface area (backbone atoms only — not comparable to full-atom values): 11890 Å² total; per-residue (Å²): 134,83,91,84,88,87,80,79,89,82,81,80,67,65,62,59,55,51,51,51,48,51,53,53,62,71,69,70,79,80,75,74,53,69,68,57,50,49,52,52,70,70,50,70,67,83,82,46,66,81,46,97,46,54,46,81,47,75,58,102,84,49,57,37,40,38,37,55,45,65,47,64,66,95,72,78,70,68,62,55,70,61,46,5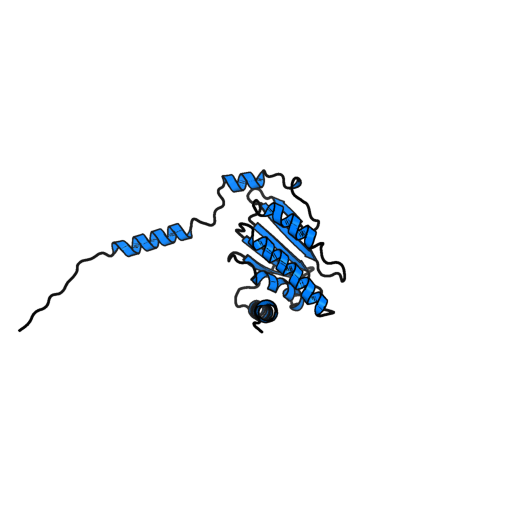6,56,28,51,62,71,40,26,90,67,45,35,33,38,38,34,42,34,32,39,34,92,62,79,87,44,71,69,60,49,51,50,52,36,49,52,48,34,49,52,30,57,56,56,61,69,27,71,59,66,37,36,41,40,31,27,46,22,83,41,92,86,42,61,72,21,48,59,51,58,38,30,58,77,63,44,82,68,82,56,60,50,47,31,34,33,35,65,98,51,96,57,77,46,74,54,52,90,81,36,71,66,42,50,52,42,53,52,48,32,40,66,78,74,60,63,74,129

Organism: NCBI:txid38488

pLDDT: mean 82.86, std 19.79, range [31.02, 98.31]

Mean predicted aligned error: 10.64 Å